Protein AF-A0AAD2CIE8-F1 (afdb_monomer_lite)

Secondary structure (DSSP, 8-state):
---GGG--HHHHHHHHHHHHHHHHHTT-SEEEEPTT--EEEE-EEEETTEEEE----SSTTS-HHHHHHHHHHHHHHHHHHHHHTT----GGG-EE----EEEETTTTEEEEPPGGG--GGGS-TT-SSS--EEE-TTS-EEE-EE--TTS-EEETTEEE-TT--THHHHHHHHHHHHHHHHHS---------------S------------------

Organism: NCBI:txid2856

Structure (mmCIF, N/CA/C/O backbone):
data_AF-A0AAD2CIE8-F1
#
_entry.id   AF-A0AAD2CIE8-F1
#
loop_
_atom_site.group_PDB
_atom_site.id
_atom_site.type_symbol
_atom_site.label_atom_id
_atom_site.label_alt_id
_atom_site.label_comp_id
_atom_site.label_asym_id
_atom_site.label_entity_id
_atom_site.label_seq_id
_atom_site.pdbx_PDB_ins_code
_atom_site.Cartn_x
_atom_site.Cartn_y
_atom_site.Cartn_z
_atom_site.occupancy
_atom_site.B_iso_or_equiv
_atom_site.auth_seq_id
_atom_site.auth_comp_id
_atom_site.auth_asym_id
_atom_site.auth_atom_id
_atom_site.pdbx_PDB_model_num
ATOM 1 N N . MET A 1 1 ? 15.252 0.399 -4.399 1.00 38.59 1 MET A N 1
ATOM 2 C CA . MET A 1 1 ? 16.249 -0.136 -5.361 1.00 38.59 1 MET A CA 1
ATOM 3 C C . MET A 1 1 ? 17.587 -0.178 -4.647 1.00 38.59 1 MET A C 1
ATOM 5 O O . MET A 1 1 ? 18.068 0.872 -4.250 1.00 38.59 1 MET A O 1
ATOM 9 N N . TRP A 1 2 ? 18.129 -1.371 -4.413 1.00 44.28 2 TRP A N 1
ATOM 10 C CA . TRP A 1 2 ? 19.264 -1.601 -3.508 1.00 44.28 2 TRP A CA 1
ATOM 11 C C . TRP A 1 2 ? 20.619 -1.554 -4.233 1.00 44.28 2 TRP A C 1
ATOM 13 O O . TRP A 1 2 ? 20.725 -1.968 -5.390 1.00 44.28 2 TRP A O 1
ATOM 23 N N . THR A 1 3 ? 21.664 -1.049 -3.570 1.00 33.97 3 THR A N 1
ATOM 24 C CA . THR A 1 3 ? 23.036 -0.996 -4.103 1.00 33.97 3 THR A CA 1
ATOM 25 C C . THR A 1 3 ? 23.722 -2.372 -4.061 1.00 33.97 3 THR A C 1
ATOM 27 O O . THR A 1 3 ? 23.344 -3.273 -3.315 1.00 33.97 3 THR A O 1
ATOM 30 N N . ARG A 1 4 ? 24.719 -2.551 -4.940 1.00 32.91 4 ARG A N 1
ATOM 31 C CA . ARG A 1 4 ? 25.256 -3.818 -5.493 1.00 32.91 4 ARG A CA 1
ATOM 32 C C . ARG A 1 4 ? 25.771 -4.896 -4.516 1.00 32.91 4 ARG A C 1
ATOM 34 O O . ARG A 1 4 ? 26.143 -5.967 -4.990 1.00 32.91 4 ARG A O 1
ATOM 41 N N . GLN A 1 5 ? 25.793 -4.679 -3.204 1.00 34.56 5 GLN A N 1
ATOM 42 C CA . GLN A 1 5 ? 26.530 -5.540 -2.267 1.00 34.56 5 GLN A CA 1
ATOM 43 C C . GLN A 1 5 ? 25.773 -6.803 -1.802 1.00 34.56 5 GLN A C 1
ATOM 45 O O . GLN A 1 5 ? 26.380 -7.697 -1.222 1.00 34.56 5 GLN A O 1
ATOM 50 N N . TRP A 1 6 ? 24.479 -6.937 -2.119 1.00 44.69 6 TRP A N 1
ATOM 51 C CA . TRP A 1 6 ? 23.603 -7.973 -1.540 1.00 44.69 6 TRP A CA 1
ATOM 52 C C . TRP A 1 6 ? 23.062 -9.036 -2.521 1.00 44.69 6 TRP A C 1
ATOM 54 O O . TRP A 1 6 ? 22.057 -9.686 -2.245 1.00 44.69 6 TRP A O 1
ATOM 64 N N . ARG A 1 7 ? 23.732 -9.296 -3.656 1.00 42.03 7 ARG A N 1
ATOM 65 C CA . ARG A 1 7 ? 23.348 -10.358 -4.624 1.00 42.03 7 ARG A CA 1
ATOM 66 C C . ARG A 1 7 ? 23.664 -11.799 -4.162 1.00 42.03 7 ARG A C 1
ATOM 68 O O . ARG A 1 7 ? 24.137 -12.613 -4.949 1.00 42.03 7 ARG A O 1
ATOM 75 N N . ARG A 1 8 ? 23.408 -12.150 -2.901 1.00 43.28 8 ARG A N 1
ATOM 76 C CA . ARG A 1 8 ? 23.338 -13.556 -2.462 1.00 43.28 8 ARG A CA 1
ATOM 77 C C . ARG A 1 8 ? 21.947 -13.801 -1.889 1.00 43.28 8 ARG A C 1
ATOM 79 O O . ARG A 1 8 ? 21.611 -13.326 -0.809 1.00 43.28 8 ARG A O 1
ATOM 86 N N . THR A 1 9 ? 21.130 -14.500 -2.668 1.00 51.31 9 THR A N 1
ATOM 87 C CA . THR A 1 9 ? 19.682 -14.700 -2.492 1.00 51.31 9 THR A CA 1
ATOM 88 C C . THR A 1 9 ? 19.287 -15.371 -1.171 1.00 51.31 9 THR A C 1
ATOM 90 O O . THR A 1 9 ? 18.151 -15.215 -0.733 1.00 51.31 9 THR A O 1
ATOM 93 N N . SER A 1 10 ? 20.213 -16.053 -0.494 1.00 53.56 10 SER A N 1
ATOM 94 C CA . SER A 1 10 ? 19.965 -16.784 0.755 1.00 53.56 10 SER A CA 1
ATOM 95 C C . SER A 1 10 ? 19.719 -15.881 1.973 1.00 53.56 10 SER A C 1
ATOM 97 O O . SER A 1 10 ? 18.949 -16.248 2.857 1.00 53.56 10 SER A O 1
ATOM 99 N N . ASN A 1 11 ? 20.325 -14.689 2.028 1.00 66.19 11 ASN A N 1
ATOM 100 C CA . ASN A 1 11 ? 20.234 -13.829 3.217 1.00 66.19 11 ASN A CA 1
ATOM 101 C C . ASN A 1 11 ? 18.915 -13.048 3.293 1.00 66.19 11 ASN A C 1
ATOM 103 O O . ASN A 1 11 ? 18.410 -12.804 4.385 1.00 66.19 11 ASN A O 1
ATOM 107 N N . MET A 1 12 ? 18.335 -12.680 2.147 1.00 66.50 12 MET A N 1
ATOM 108 C CA . MET A 1 12 ? 17.106 -11.878 2.114 1.00 66.50 12 MET A CA 1
ATOM 109 C C . MET A 1 12 ? 15.910 -12.659 2.655 1.00 66.50 12 MET A C 1
ATOM 111 O O . MET A 1 12 ? 15.147 -12.129 3.451 1.00 66.50 12 MET A O 1
ATOM 115 N N . VAL A 1 13 ? 15.795 -13.945 2.310 1.00 78.62 13 VAL A N 1
ATOM 116 C CA . VAL A 1 13 ? 14.706 -14.801 2.808 1.00 78.62 13 VAL A CA 1
ATOM 117 C C . VAL A 1 13 ? 14.764 -14.937 4.333 1.00 78.62 13 VAL A C 1
ATOM 119 O O . VAL A 1 13 ? 13.743 -14.778 5.001 1.00 78.62 13 VAL A O 1
ATOM 122 N N . ALA A 1 14 ? 15.957 -15.165 4.893 1.00 83.56 14 ALA A N 1
ATOM 123 C CA . ALA A 1 14 ? 16.147 -15.278 6.337 1.00 83.5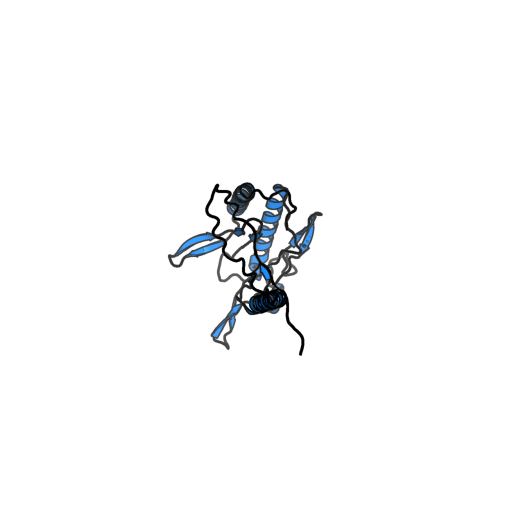6 14 ALA A CA 1
ATOM 124 C C . ALA A 1 14 ? 15.779 -13.974 7.063 1.00 83.56 14 ALA A C 1
ATOM 126 O O . ALA A 1 14 ? 14.990 -13.999 8.009 1.00 83.56 14 ALA A O 1
ATOM 127 N N . ILE A 1 15 ? 16.271 -12.830 6.579 1.00 85.12 15 ILE A N 1
ATOM 128 C CA . ILE A 1 15 ? 15.960 -11.520 7.163 1.00 85.12 15 ILE A CA 1
ATOM 129 C C . ILE A 1 15 ? 14.457 -11.236 7.064 1.00 85.12 15 ILE A C 1
ATOM 131 O O . ILE A 1 15 ? 13.825 -10.944 8.077 1.00 85.12 15 ILE A O 1
ATOM 135 N N . SER A 1 16 ? 13.850 -11.393 5.883 1.00 84.81 16 SER A N 1
ATOM 136 C CA . SER A 1 16 ? 12.415 -11.162 5.695 1.00 84.81 16 SER A CA 1
ATOM 137 C C . SER A 1 16 ? 11.559 -12.048 6.599 1.00 84.81 16 SER A C 1
ATOM 139 O O . SER A 1 16 ? 10.570 -11.556 7.128 1.00 84.81 16 SER A O 1
ATOM 141 N N . SER A 1 17 ? 11.936 -13.309 6.839 1.00 86.81 17 SER A N 1
ATOM 142 C CA . SER A 1 17 ? 11.190 -14.199 7.743 1.00 86.81 17 SER A CA 1
ATOM 143 C C . SER A 1 17 ? 11.138 -13.673 9.184 1.00 86.81 17 SER A C 1
ATOM 145 O O . SER A 1 17 ? 10.077 -13.683 9.809 1.00 86.81 17 SER A O 1
ATOM 147 N N . ILE A 1 18 ? 12.248 -13.116 9.680 1.00 90.06 18 ILE A N 1
ATOM 148 C CA . ILE A 1 18 ? 12.330 -12.495 11.007 1.00 90.06 18 ILE A CA 1
ATOM 149 C C . ILE A 1 18 ? 11.481 -11.222 11.048 1.00 90.06 18 ILE A C 1
ATOM 151 O O . ILE A 1 18 ? 10.699 -11.037 11.981 1.00 90.06 18 ILE A O 1
ATOM 155 N N . LEU A 1 19 ? 11.586 -10.366 10.023 1.00 91.12 19 LEU A N 1
ATOM 156 C CA . LEU A 1 19 ? 10.780 -9.145 9.935 1.00 91.12 19 LEU A CA 1
ATOM 157 C C . LEU A 1 19 ? 9.285 -9.479 9.904 1.00 91.12 19 LEU A C 1
ATOM 159 O O . LEU A 1 19 ? 8.511 -8.874 10.639 1.00 91.12 19 LEU A O 1
ATOM 163 N N . LEU A 1 20 ? 8.876 -10.486 9.126 1.00 89.81 20 LEU A N 1
ATOM 164 C CA . LEU A 1 20 ? 7.497 -10.979 9.101 1.00 89.81 20 LEU A CA 1
ATOM 165 C C . LEU A 1 20 ? 7.049 -11.468 10.481 1.00 89.81 20 LEU A C 1
ATOM 167 O O . LEU A 1 20 ? 5.960 -11.100 10.916 1.00 89.81 20 LEU A O 1
ATOM 171 N N . GLY A 1 21 ? 7.893 -12.220 11.192 1.00 90.31 21 GLY A N 1
ATOM 172 C CA . GLY A 1 21 ? 7.630 -12.646 12.567 1.00 90.31 21 GLY A CA 1
ATOM 173 C C . GLY A 1 21 ? 7.404 -11.467 13.518 1.00 90.31 21 GLY A C 1
ATOM 174 O O . GLY A 1 21 ? 6.440 -11.471 14.276 1.00 90.31 21 GLY A O 1
ATOM 175 N N . MET A 1 22 ? 8.220 -10.411 13.433 1.00 92.19 22 MET A N 1
ATOM 176 C CA . MET A 1 22 ? 8.032 -9.192 14.235 1.00 92.19 22 MET A CA 1
ATOM 177 C C . MET A 1 22 ? 6.693 -8.507 13.947 1.00 92.19 22 MET A C 1
ATOM 179 O O . MET A 1 22 ? 6.033 -8.043 14.875 1.00 92.19 22 MET A O 1
ATOM 183 N N . MET A 1 23 ? 6.280 -8.459 12.678 1.00 92.25 23 MET A N 1
ATOM 184 C CA . MET A 1 23 ? 4.983 -7.900 12.299 1.00 92.25 23 MET A CA 1
ATOM 185 C C . MET A 1 23 ? 3.822 -8.743 12.848 1.00 92.25 23 MET A C 1
ATOM 187 O O . MET A 1 23 ? 2.881 -8.177 13.399 1.00 92.25 23 MET A O 1
ATOM 191 N N . ILE A 1 24 ? 3.900 -10.077 12.732 1.00 89.75 24 ILE A N 1
ATOM 192 C CA . ILE A 1 24 ? 2.882 -11.012 13.252 1.00 89.75 24 ILE A CA 1
ATOM 193 C C . ILE A 1 24 ? 2.762 -10.871 14.771 1.00 89.75 24 ILE A C 1
ATOM 195 O O . ILE A 1 24 ? 1.659 -10.724 15.287 1.00 89.75 24 ILE A O 1
ATOM 199 N N . SER A 1 25 ? 3.887 -10.830 15.491 1.00 90.81 25 SER A N 1
ATOM 200 C CA . SER A 1 25 ? 3.910 -10.652 16.950 1.00 90.81 25 SER A CA 1
ATOM 201 C C . SER A 1 25 ? 3.319 -9.317 17.413 1.00 90.81 25 SER A C 1
ATOM 203 O O . SER A 1 25 ? 2.931 -9.185 18.571 1.00 90.81 25 SER A O 1
ATOM 205 N N . LYS A 1 26 ? 3.249 -8.313 16.530 1.00 91.19 26 LYS A N 1
ATOM 206 C CA . LYS A 1 26 ? 2.565 -7.036 16.783 1.00 91.19 26 LYS A CA 1
ATOM 207 C C . LYS A 1 26 ? 1.091 -7.028 16.378 1.00 91.19 26 LYS A C 1
ATOM 209 O O . LYS A 1 26 ? 0.429 -6.024 16.611 1.00 91.19 26 LYS A O 1
ATOM 214 N N . GLY A 1 27 ? 0.581 -8.122 15.817 1.00 89.88 27 GLY A N 1
ATOM 215 C CA . GLY A 1 27 ? -0.806 -8.243 15.371 1.00 89.88 27 GLY A CA 1
ATOM 216 C C . GLY A 1 27 ? -1.084 -7.594 14.015 1.00 89.88 27 GLY A C 1
ATOM 217 O O . GLY A 1 27 ? -2.243 -7.408 13.667 1.00 89.88 27 GLY A O 1
ATOM 218 N N . PHE A 1 28 ? -0.049 -7.243 13.244 1.00 90.62 28 PHE A N 1
ATOM 219 C CA . PHE A 1 28 ? -0.237 -6.720 11.892 1.00 90.62 28 PHE A CA 1
ATOM 220 C C . PHE A 1 28 ? -0.477 -7.846 10.886 1.00 90.62 28 PHE A C 1
ATOM 222 O O . PHE A 1 28 ? 0.090 -8.937 11.013 1.00 90.62 28 PHE A O 1
ATOM 229 N N . GLY A 1 29 ? -1.261 -7.535 9.854 1.00 85.50 29 GLY A N 1
ATOM 230 C CA . GLY A 1 29 ? -1.679 -8.459 8.809 1.00 85.50 29 GLY A CA 1
ATOM 231 C C . GLY A 1 29 ? -3.195 -8.497 8.678 1.00 85.50 29 GLY A C 1
ATOM 232 O O . GLY A 1 29 ? -3.907 -7.633 9.185 1.00 85.50 29 GLY A O 1
ATOM 233 N N . TYR A 1 30 ? -3.695 -9.500 7.970 1.00 80.94 30 TYR A N 1
ATOM 234 C CA . TYR A 1 30 ? -5.118 -9.673 7.740 1.00 80.94 30 TYR A CA 1
ATOM 235 C C . TYR A 1 30 ? -5.481 -11.142 7.560 1.00 80.94 30 TYR A C 1
ATOM 237 O O . TYR A 1 30 ? -4.678 -11.970 7.125 1.00 80.94 30 TYR A O 1
ATOM 245 N N . PHE A 1 31 ? -6.723 -11.471 7.897 1.00 78.19 31 PHE A N 1
ATOM 246 C CA . PHE A 1 31 ? -7.263 -12.795 7.647 1.00 78.19 31 PHE A CA 1
ATOM 247 C C . PHE A 1 31 ? -7.897 -12.838 6.263 1.00 78.19 31 PHE A C 1
ATOM 249 O O . PHE A 1 31 ? -8.747 -12.023 5.914 1.00 78.19 31 PHE A O 1
ATOM 256 N N . LEU A 1 32 ? -7.488 -13.826 5.484 1.00 70.38 32 LEU A N 1
ATOM 257 C CA . LEU A 1 32 ? -8.196 -14.281 4.306 1.00 70.38 32 LEU A CA 1
ATOM 258 C C . LEU A 1 32 ? -9.119 -15.417 4.729 1.00 70.38 32 LEU A C 1
ATOM 260 O O . LEU A 1 32 ? -8.689 -16.369 5.382 1.00 70.38 32 LEU A O 1
ATOM 264 N N . THR A 1 33 ? -10.383 -15.343 4.336 1.00 66.19 33 THR A N 1
ATOM 265 C CA . THR A 1 33 ? -11.261 -16.508 4.375 1.00 66.19 33 THR A CA 1
ATOM 266 C C . THR A 1 33 ? -11.006 -17.321 3.111 1.00 66.19 33 THR A C 1
ATOM 268 O O . THR A 1 33 ? -11.087 -16.814 1.991 1.00 66.19 33 THR A O 1
ATOM 271 N N . SER A 1 34 ? -10.632 -18.590 3.264 1.00 66.31 34 SER A N 1
ATOM 272 C CA . SER A 1 34 ? -10.613 -19.498 2.120 1.00 66.31 34 SER A CA 1
ATOM 273 C C . SER A 1 34 ? -12.048 -19.867 1.720 1.00 66.31 34 SER A C 1
ATOM 275 O O . SER A 1 34 ? -12.974 -19.770 2.525 1.00 66.31 34 SER A O 1
ATOM 277 N N . ILE A 1 35 ? -12.241 -20.377 0.496 1.00 74.44 35 ILE A N 1
ATOM 278 C CA . ILE A 1 35 ? -13.526 -20.979 0.075 1.00 74.44 35 ILE A CA 1
ATOM 279 C C . ILE A 1 35 ? -13.948 -22.100 1.047 1.00 74.44 35 ILE A C 1
ATOM 281 O O . ILE A 1 35 ? -15.132 -22.336 1.261 1.00 74.44 35 ILE A O 1
ATOM 285 N N . SER A 1 36 ? -12.972 -22.759 1.679 1.00 80.00 36 SER A N 1
ATOM 286 C CA . SER A 1 36 ? -13.184 -23.786 2.700 1.00 80.00 36 SER A CA 1
ATOM 287 C C . SER A 1 36 ? -13.435 -23.232 4.110 1.00 80.00 36 SER A C 1
ATOM 289 O O . SER A 1 36 ? -13.405 -24.010 5.058 1.00 80.00 36 SER A O 1
ATOM 291 N N . TRP A 1 37 ? -13.627 -21.917 4.268 1.00 71.62 37 TRP A N 1
ATOM 292 C CA . TRP A 1 37 ? -13.825 -21.223 5.550 1.00 71.62 37 TRP A CA 1
ATOM 293 C C . TRP A 1 37 ? -12.680 -21.374 6.561 1.00 71.62 37 TRP A C 1
ATOM 295 O O . TRP A 1 37 ? -12.831 -21.044 7.736 1.00 71.62 37 TRP A O 1
ATOM 305 N N . ALA A 1 38 ? -11.510 -21.829 6.113 1.00 78.75 38 ALA A N 1
ATOM 306 C CA . ALA A 1 38 ? -10.321 -21.856 6.945 1.00 78.75 38 ALA A CA 1
ATOM 307 C C . ALA A 1 38 ? -9.713 -20.443 6.981 1.00 78.75 38 ALA A C 1
ATOM 309 O O . ALA A 1 38 ? -9.493 -19.851 5.916 1.00 78.75 38 ALA A O 1
ATOM 310 N N . PRO A 1 39 ? -9.433 -19.884 8.171 1.00 74.94 39 PRO A N 1
ATOM 311 C CA . PRO A 1 39 ? -8.750 -18.607 8.263 1.00 74.94 39 PRO A CA 1
ATOM 312 C C . PRO A 1 39 ? -7.293 -18.784 7.830 1.00 74.94 39 PRO A C 1
ATOM 314 O O . PRO A 1 39 ? -6.547 -19.580 8.399 1.00 74.94 39 PRO A O 1
ATOM 317 N N . VAL A 1 40 ? -6.876 -18.018 6.829 1.00 79.44 40 VAL A N 1
ATOM 318 C CA . VAL A 1 40 ? -5.481 -17.912 6.406 1.00 79.44 40 VAL A CA 1
ATOM 319 C C . VAL A 1 40 ? -4.983 -16.540 6.829 1.00 79.44 40 VAL A C 1
ATOM 321 O O . VAL A 1 40 ? -5.438 -15.525 6.311 1.00 79.44 40 VAL A O 1
ATOM 324 N N . LEU A 1 41 ? -4.048 -16.492 7.777 1.00 80.06 41 LEU A N 1
ATOM 325 C CA . LEU A 1 41 ? -3.388 -15.238 8.129 1.00 80.06 41 LEU A CA 1
ATOM 326 C C . LEU A 1 41 ? -2.382 -14.887 7.027 1.00 80.06 41 LEU A C 1
ATOM 328 O O . LEU A 1 41 ? -1.333 -15.521 6.903 1.00 80.06 41 LEU A O 1
ATOM 332 N N . ALA A 1 42 ? -2.700 -13.868 6.239 1.00 81.06 42 ALA A N 1
ATOM 333 C CA . ALA A 1 42 ? -1.785 -13.270 5.284 1.00 81.06 42 ALA A CA 1
ATOM 334 C C . ALA A 1 42 ? -1.263 -11.963 5.873 1.00 81.06 42 ALA A C 1
ATOM 336 O O . ALA A 1 42 ? -2.027 -11.115 6.316 1.00 81.06 42 ALA A O 1
ATOM 337 N N . ASN A 1 43 ? 0.055 -11.786 5.899 1.00 81.50 43 ASN A N 1
ATOM 338 C CA . ASN A 1 43 ? 0.629 -10.566 6.457 1.00 81.50 43 ASN A CA 1
ATOM 339 C C . ASN A 1 43 ? 1.150 -9.631 5.363 1.00 81.50 43 ASN A C 1
ATOM 341 O O . ASN A 1 43 ? 0.818 -8.450 5.323 1.00 81.50 43 ASN A O 1
ATOM 345 N N . ARG A 1 44 ? 1.993 -10.158 4.469 1.00 86.50 44 ARG A N 1
ATOM 346 C CA . ARG A 1 44 ? 2.664 -9.399 3.405 1.00 86.50 44 ARG A CA 1
ATOM 347 C C . ARG A 1 44 ? 2.963 -10.307 2.225 1.00 86.50 44 ARG A C 1
ATOM 349 O O . ARG A 1 44 ? 3.157 -11.509 2.410 1.00 86.50 44 ARG A O 1
ATOM 356 N N . PHE A 1 45 ? 3.087 -9.710 1.047 1.00 84.19 45 PHE A N 1
ATOM 357 C CA . PHE A 1 45 ? 3.636 -10.382 -0.125 1.00 84.19 45 PHE A CA 1
ATOM 358 C C . PHE A 1 45 ? 5.064 -9.900 -0.339 1.00 84.19 45 PHE A C 1
ATOM 360 O O . PHE A 1 45 ? 5.290 -8.744 -0.688 1.00 84.19 45 PHE A O 1
ATOM 367 N N . CYS A 1 46 ? 6.034 -10.777 -0.088 1.00 83.94 46 CYS A N 1
ATOM 368 C CA . CYS A 1 46 ? 7.453 -10.469 -0.239 1.00 83.94 46 CYS A CA 1
ATOM 369 C C . CYS A 1 46 ? 8.021 -11.217 -1.447 1.00 83.94 46 CYS A C 1
ATOM 371 O O . CYS A 1 46 ? 7.881 -12.436 -1.541 1.00 83.94 46 CYS A O 1
ATOM 373 N N . PHE A 1 47 ? 8.712 -10.508 -2.337 1.00 80.81 47 PHE A N 1
ATOM 374 C CA . PHE A 1 47 ? 9.447 -11.107 -3.447 1.00 80.81 47 PHE A CA 1
ATOM 375 C C . PHE A 1 47 ? 10.839 -10.490 -3.551 1.00 80.81 47 PHE A C 1
ATOM 377 O O . PHE A 1 47 ? 10.955 -9.341 -3.961 1.00 80.81 47 PHE A O 1
ATOM 384 N N . VAL A 1 48 ? 11.869 -11.280 -3.217 1.00 74.69 48 VAL A N 1
ATOM 385 C CA . VAL A 1 48 ? 13.311 -10.944 -3.213 1.00 74.69 48 VAL A CA 1
ATOM 386 C C . VAL A 1 48 ? 13.647 -9.664 -2.437 1.00 74.69 48 VAL A C 1
ATOM 388 O O . VAL A 1 48 ? 14.217 -9.749 -1.355 1.00 74.69 48 VAL A O 1
ATOM 391 N N . ASP A 1 49 ? 13.307 -8.500 -2.985 1.00 74.50 49 ASP A N 1
ATOM 392 C CA . ASP A 1 49 ? 13.587 -7.162 -2.471 1.00 74.50 49 ASP A CA 1
ATOM 393 C C . ASP A 1 49 ? 12.371 -6.207 -2.478 1.00 74.50 49 ASP A C 1
ATOM 395 O O . ASP A 1 49 ? 12.479 -5.071 -2.009 1.00 74.50 49 ASP A O 1
ATOM 399 N N . ASN A 1 50 ? 11.219 -6.660 -2.981 1.00 82.00 50 ASN A N 1
ATOM 400 C CA . ASN A 1 50 ? 9.936 -5.963 -2.949 1.00 82.00 50 ASN A CA 1
ATOM 401 C C . ASN A 1 50 ? 9.037 -6.541 -1.851 1.00 82.00 50 ASN A C 1
ATOM 403 O O . ASN A 1 50 ? 9.023 -7.749 -1.604 1.00 82.00 50 ASN A O 1
ATOM 407 N N . THR A 1 51 ? 8.265 -5.685 -1.186 1.00 87.62 51 THR A N 1
ATOM 408 C CA . THR A 1 51 ? 7.289 -6.123 -0.187 1.00 87.62 51 THR A CA 1
ATOM 409 C C . THR A 1 51 ? 6.048 -5.255 -0.229 1.00 87.62 51 THR A C 1
ATOM 411 O O . THR A 1 51 ? 6.148 -4.039 -0.077 1.00 87.62 51 THR A O 1
ATOM 414 N N . ASP A 1 52 ? 4.895 -5.901 -0.358 1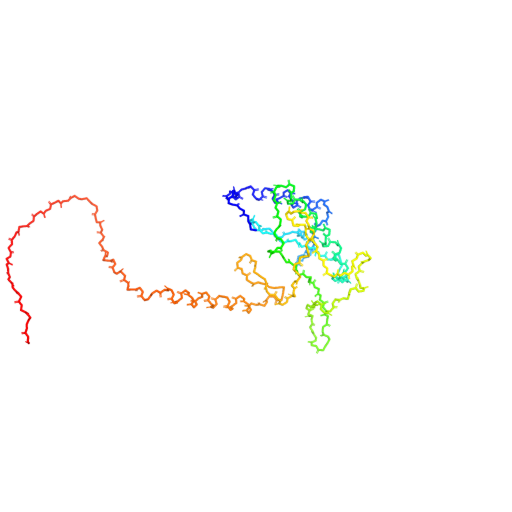.00 89.12 52 ASP A N 1
ATOM 415 C CA . ASP A 1 52 ? 3.598 -5.264 -0.183 1.00 89.12 52 ASP A CA 1
ATOM 416 C C . ASP A 1 52 ? 3.178 -5.388 1.284 1.00 89.12 52 ASP A C 1
ATOM 418 O O . ASP A 1 52 ? 3.022 -6.490 1.823 1.00 89.12 52 ASP A O 1
ATOM 422 N N . VAL A 1 53 ? 3.025 -4.239 1.943 1.00 90.56 53 VAL A N 1
ATOM 423 C CA . VAL A 1 53 ? 2.457 -4.148 3.289 1.00 90.56 53 VAL A CA 1
ATOM 424 C C . VAL A 1 53 ? 0.946 -4.061 3.159 1.00 90.56 53 VAL A C 1
ATOM 426 O O . VAL A 1 53 ? 0.423 -3.074 2.650 1.00 90.56 53 VAL A O 1
ATOM 429 N N . CYS A 1 54 ? 0.250 -5.089 3.629 1.00 89.69 54 CYS A N 1
ATOM 430 C CA . CYS A 1 54 ? -1.197 -5.183 3.529 1.00 89.69 54 CYS A CA 1
ATOM 431 C C . CYS A 1 54 ? -1.812 -5.218 4.929 1.00 89.69 54 CYS A C 1
ATOM 433 O O . CYS A 1 54 ? -1.357 -5.959 5.798 1.00 89.69 54 CYS A O 1
ATOM 435 N N . GLN A 1 55 ? -2.861 -4.428 5.122 1.00 90.50 55 GLN A N 1
ATOM 436 C CA . GLN A 1 55 ? -3.681 -4.406 6.326 1.00 90.50 55 GLN A CA 1
ATOM 437 C C . GLN A 1 55 ? -5.138 -4.358 5.861 1.00 90.50 55 GLN A C 1
ATOM 439 O O . GLN A 1 55 ? -5.452 -3.619 4.926 1.00 90.50 55 GLN A O 1
ATOM 444 N N . ALA A 1 56 ? -6.004 -5.162 6.471 1.00 88.81 56 ALA A N 1
ATOM 445 C CA . ALA A 1 56 ? -7.429 -5.190 6.155 1.00 88.81 56 ALA A CA 1
ATOM 446 C C . ALA A 1 56 ? -8.244 -4.869 7.400 1.00 88.81 56 ALA A C 1
ATOM 448 O O . ALA A 1 56 ? -7.803 -5.126 8.521 1.00 88.81 56 ALA A O 1
ATOM 449 N N . ALA A 1 57 ? -9.420 -4.290 7.187 1.00 87.62 57 ALA A N 1
ATOM 450 C CA . ALA A 1 57 ? -10.278 -3.905 8.286 1.00 87.62 57 ALA A CA 1
ATOM 451 C C . ALA A 1 57 ? -10.787 -5.175 8.996 1.00 87.62 57 ALA A C 1
ATOM 453 O O . ALA A 1 57 ? -11.153 -6.140 8.320 1.00 87.62 57 ALA A O 1
ATOM 454 N N . PRO A 1 58 ? -10.834 -5.196 10.339 1.00 81.12 58 PRO A N 1
ATOM 455 C CA . PRO A 1 58 ? -11.387 -6.316 11.101 1.00 81.12 58 PRO A CA 1
ATOM 456 C C . PRO A 1 58 ? -12.833 -6.688 10.747 1.00 81.12 58 PRO A C 1
ATOM 458 O O . PRO A 1 58 ? -13.247 -7.820 10.988 1.00 81.12 58 PRO A O 1
ATOM 461 N N . SER A 1 59 ? -13.606 -5.741 10.207 1.00 83.75 59 SER A N 1
ATOM 462 C CA . SER A 1 59 ? -14.999 -5.934 9.805 1.00 83.75 59 SER A CA 1
ATOM 463 C C . SER A 1 59 ? -15.247 -5.379 8.398 1.00 83.75 59 SER A C 1
ATOM 465 O O . SER A 1 59 ? -14.696 -4.327 8.067 1.00 83.75 59 SER A O 1
ATOM 467 N N . PRO A 1 60 ? -16.110 -6.022 7.585 1.00 81.75 60 PRO A N 1
ATOM 468 C CA . PRO A 1 60 ? -16.523 -5.495 6.282 1.00 81.75 60 PRO A CA 1
ATOM 469 C C . PRO A 1 60 ? -17.305 -4.174 6.367 1.00 81.75 60 PRO A C 1
ATOM 471 O O . PRO A 1 60 ? -17.409 -3.476 5.365 1.00 81.75 60 PRO A O 1
ATOM 474 N N . ASP A 1 61 ? -17.841 -3.821 7.539 1.00 85.25 61 ASP A N 1
ATOM 475 C CA . ASP A 1 61 ? -18.624 -2.592 7.733 1.00 85.25 61 ASP A CA 1
ATOM 476 C C . ASP A 1 61 ? -17.749 -1.360 8.020 1.00 85.25 61 ASP A C 1
ATOM 478 O O . ASP A 1 61 ? -18.239 -0.231 8.096 1.00 85.25 61 ASP A O 1
ATOM 482 N N . GLN A 1 62 ? -16.445 -1.562 8.221 1.00 86.50 62 GLN A N 1
ATOM 483 C CA . GLN A 1 62 ? -15.509 -0.479 8.485 1.00 86.50 62 GLN A CA 1
ATOM 484 C C . GLN A 1 62 ? -15.039 0.169 7.185 1.00 86.50 62 GLN A C 1
ATOM 486 O O . GLN A 1 62 ? -14.507 -0.481 6.291 1.00 86.50 62 GLN A O 1
ATOM 491 N N . SER A 1 63 ? -15.207 1.487 7.115 1.00 87.69 63 SER A N 1
ATOM 492 C CA . SER A 1 63 ? -14.771 2.299 5.977 1.00 87.69 63 SER A CA 1
ATOM 493 C C . SER A 1 63 ? -13.248 2.323 5.808 1.00 87.69 63 SER A C 1
ATOM 495 O O . SER A 1 63 ? -12.501 2.240 6.791 1.00 87.69 63 SER A O 1
ATOM 497 N N . GLY A 1 64 ? -12.782 2.553 4.580 1.00 87.81 64 GLY A N 1
ATOM 498 C CA . GLY A 1 64 ? -11.366 2.763 4.283 1.00 87.81 64 GLY A CA 1
ATOM 499 C C . GLY A 1 64 ? -10.735 3.921 5.068 1.00 87.81 64 GLY A C 1
ATOM 500 O O . GLY A 1 64 ? -9.561 3.855 5.412 1.00 87.81 64 GLY A O 1
ATOM 501 N N . GLU A 1 65 ? -11.492 4.959 5.432 1.00 90.62 65 GLU A N 1
ATOM 502 C CA . GLU A 1 65 ? -10.992 6.048 6.281 1.00 90.62 65 GLU A CA 1
ATOM 503 C C . GLU A 1 65 ? -10.630 5.566 7.692 1.00 90.62 65 GLU A C 1
ATOM 505 O O . GLU A 1 65 ? -9.637 6.002 8.274 1.00 90.62 65 GLU A O 1
ATOM 510 N N . SER A 1 66 ? -11.420 4.639 8.235 1.00 88.81 66 SER A N 1
ATOM 511 C CA . SER A 1 66 ? -11.277 4.185 9.620 1.00 88.81 66 SER A CA 1
ATOM 512 C C . SER A 1 66 ? -10.055 3.291 9.859 1.00 88.81 66 SER A C 1
ATOM 514 O O . SER A 1 66 ? -9.532 3.267 10.972 1.00 88.81 66 SER A O 1
ATOM 516 N N . ILE A 1 67 ? -9.562 2.598 8.823 1.00 89.50 67 ILE A N 1
ATOM 517 C CA . ILE A 1 67 ? -8.395 1.704 8.924 1.00 89.50 67 ILE A CA 1
ATOM 518 C C . ILE A 1 67 ? -7.056 2.438 8.735 1.00 89.50 67 ILE A C 1
ATOM 520 O O . ILE A 1 67 ? -6.005 1.930 9.129 1.00 89.50 67 ILE A O 1
ATOM 524 N N . LEU A 1 68 ? -7.055 3.651 8.171 1.00 89.56 68 LEU A N 1
ATOM 525 C CA . LEU A 1 68 ? -5.827 4.400 7.868 1.00 89.56 68 LEU A CA 1
ATOM 526 C C . LEU A 1 68 ? -4.839 4.541 9.042 1.00 89.56 68 LEU A C 1
ATOM 528 O O . LEU A 1 68 ? -3.643 4.354 8.811 1.00 89.56 68 LEU A O 1
ATOM 532 N N . PRO A 1 69 ? -5.266 4.788 10.297 1.00 89.19 69 PRO A N 1
ATOM 533 C CA . PRO A 1 69 ? -4.340 4.846 11.429 1.00 89.19 69 PRO A CA 1
ATOM 534 C C . PRO A 1 69 ? -3.615 3.521 11.669 1.00 89.19 69 PRO A C 1
ATOM 536 O O . PRO A 1 69 ? -2.454 3.499 12.076 1.00 89.19 69 PRO A O 1
ATOM 539 N N . GLU A 1 70 ? -4.299 2.404 11.435 1.00 90.00 70 GLU A N 1
ATOM 540 C CA . GLU A 1 70 ? -3.733 1.066 11.568 1.00 90.00 70 GLU A CA 1
ATOM 541 C C . GLU A 1 70 ? -2.753 0.767 10.432 1.00 90.00 70 GLU A C 1
ATOM 543 O O . GLU A 1 70 ? -1.646 0.289 10.686 1.00 90.00 70 GLU A O 1
ATOM 548 N N . VAL A 1 71 ? -3.110 1.147 9.199 1.00 91.12 71 VAL A N 1
ATOM 549 C CA . VAL A 1 71 ? -2.225 1.079 8.026 1.00 91.12 71 VAL A CA 1
ATOM 550 C C . VAL A 1 71 ? -0.949 1.889 8.271 1.00 91.12 71 VAL A C 1
ATOM 552 O O . VAL A 1 71 ? 0.154 1.386 8.052 1.00 91.12 71 VAL A O 1
ATOM 555 N N . ALA A 1 72 ? -1.074 3.114 8.790 1.00 91.12 72 ALA A N 1
ATOM 556 C CA . ALA A 1 72 ? 0.062 3.978 9.092 1.00 91.12 72 ALA A CA 1
ATOM 557 C C . ALA A 1 72 ? 0.968 3.388 10.180 1.00 91.12 72 ALA A C 1
ATOM 559 O O . ALA A 1 72 ? 2.191 3.364 10.021 1.00 91.12 72 ALA A O 1
ATOM 560 N N . LYS A 1 73 ? 0.392 2.830 11.254 1.00 91.69 73 LYS A N 1
ATOM 561 C CA . LYS A 1 73 ? 1.155 2.113 12.291 1.00 91.69 73 LYS A CA 1
ATOM 562 C C . LYS A 1 73 ? 1.892 0.902 11.718 1.00 91.69 73 LYS A C 1
ATOM 564 O O . LYS A 1 73 ? 3.076 0.724 12.009 1.00 91.69 73 LYS A O 1
ATOM 569 N N . ALA A 1 74 ? 1.222 0.098 10.892 1.00 92.25 74 ALA A N 1
ATOM 570 C CA . ALA A 1 74 ? 1.811 -1.078 10.259 1.00 92.25 74 ALA A CA 1
ATOM 571 C C . ALA A 1 74 ? 2.972 -0.696 9.331 1.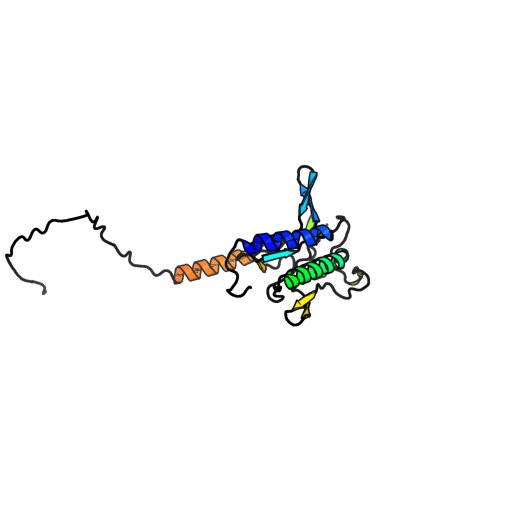00 92.25 74 ALA A C 1
ATOM 573 O O . ALA A 1 74 ? 4.025 -1.339 9.359 1.00 92.25 74 ALA A O 1
ATOM 574 N N . LEU A 1 75 ? 2.809 0.366 8.535 1.00 92.38 75 LEU A N 1
ATOM 575 C CA . LEU A 1 75 ? 3.851 0.852 7.637 1.00 92.38 75 LEU A CA 1
ATOM 576 C C . LEU A 1 75 ? 5.039 1.439 8.407 1.00 92.38 75 LEU A C 1
ATOM 578 O O . LEU A 1 75 ? 6.184 1.097 8.106 1.00 92.38 75 LEU A O 1
ATOM 582 N N . LYS A 1 76 ? 4.789 2.262 9.434 1.00 91.56 76 LYS A N 1
ATOM 583 C CA . LYS A 1 76 ? 5.843 2.833 10.285 1.00 91.56 76 LYS A CA 1
ATOM 584 C C . LYS A 1 76 ? 6.651 1.734 10.969 1.00 91.5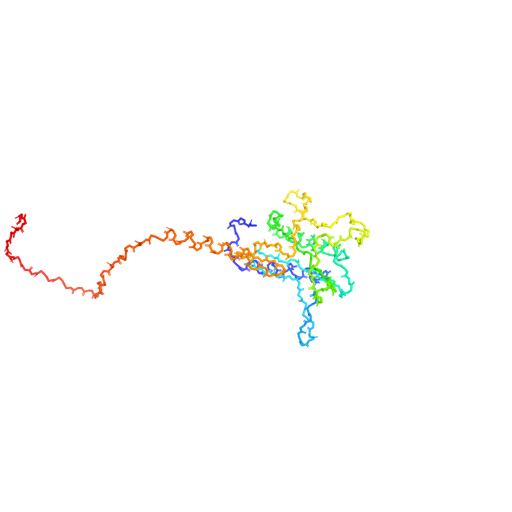6 76 LYS A C 1
ATOM 586 O O . LYS A 1 76 ? 7.880 1.774 10.956 1.00 91.56 76 LYS A O 1
ATOM 591 N N . TRP A 1 77 ? 5.976 0.730 11.528 1.00 92.81 77 TRP A N 1
ATOM 592 C CA . TRP A 1 77 ? 6.646 -0.393 12.178 1.00 92.81 77 TRP A CA 1
ATOM 593 C C . TRP A 1 77 ? 7.482 -1.204 11.186 1.00 92.81 77 TRP A C 1
ATOM 595 O O . TRP A 1 77 ? 8.646 -1.486 11.458 1.00 92.81 77 TRP A O 1
ATOM 605 N N . TRP A 1 78 ? 6.933 -1.502 10.004 1.00 91.62 78 TRP A N 1
ATOM 606 C CA . TRP A 1 78 ? 7.677 -2.169 8.935 1.00 91.62 78 TRP A CA 1
ATOM 607 C C . TRP A 1 78 ? 8.923 -1.378 8.519 1.00 91.62 78 TRP A C 1
ATOM 609 O O . TRP A 1 78 ? 10.014 -1.943 8.463 1.00 91.62 78 TRP A O 1
ATOM 619 N N . SER A 1 79 ? 8.784 -0.069 8.291 1.00 90.81 79 SER A N 1
ATOM 620 C CA . SER A 1 79 ? 9.903 0.814 7.948 1.00 90.81 79 SER A CA 1
ATOM 621 C C . SER A 1 79 ? 10.997 0.782 9.017 1.00 90.81 79 SER A C 1
ATOM 623 O O . SER A 1 79 ? 12.172 0.600 8.703 1.00 90.81 79 SER A O 1
ATOM 625 N N . ASN A 1 80 ? 10.616 0.851 10.293 1.00 90.31 80 ASN A N 1
ATOM 626 C CA . ASN A 1 80 ? 11.559 0.757 11.404 1.00 90.31 80 ASN A CA 1
ATOM 627 C C . ASN A 1 80 ? 12.268 -0.603 11.449 1.00 90.31 80 ASN A C 1
ATOM 629 O O . ASN A 1 80 ? 13.486 -0.647 11.602 1.00 90.31 80 ASN A O 1
ATOM 633 N N . CYS A 1 81 ? 11.540 -1.706 11.263 1.00 90.81 81 CYS A N 1
ATOM 634 C CA . CYS A 1 81 ? 12.115 -3.048 11.187 1.00 90.81 81 CYS A CA 1
ATOM 635 C C . CYS A 1 81 ? 13.141 -3.163 10.046 1.00 90.81 81 CYS A C 1
ATOM 637 O O . CYS A 1 81 ? 14.238 -3.672 10.263 1.00 90.81 81 CYS A O 1
ATOM 639 N N . VAL A 1 82 ? 12.825 -2.638 8.859 1.00 89.69 82 VAL A N 1
ATOM 640 C CA . VAL A 1 82 ? 13.751 -2.594 7.715 1.00 89.69 82 VAL A CA 1
ATOM 641 C C . VAL A 1 82 ? 14.987 -1.741 8.037 1.00 89.69 82 VAL A C 1
ATOM 643 O O . VAL A 1 82 ? 16.110 -2.138 7.733 1.00 89.69 82 VAL A O 1
ATOM 646 N N . ARG A 1 83 ? 14.822 -0.599 8.712 1.00 88.06 83 ARG A N 1
ATOM 647 C CA . ARG A 1 83 ? 15.946 0.259 9.129 1.00 88.06 83 ARG A CA 1
ATOM 648 C C . ARG A 1 83 ? 16.874 -0.413 10.132 1.00 88.06 83 ARG A C 1
ATOM 650 O O . ARG A 1 83 ? 18.090 -0.279 10.014 1.00 88.06 83 ARG A O 1
ATOM 657 N N . LEU A 1 84 ? 16.327 -1.184 11.070 1.00 89.00 84 LEU A N 1
ATOM 658 C CA . LEU A 1 84 ? 17.117 -1.926 12.058 1.00 89.00 84 LEU A CA 1
ATOM 659 C C . LEU A 1 84 ? 18.045 -2.970 11.422 1.00 89.00 84 LEU A C 1
ATOM 661 O O . LEU A 1 84 ? 19.091 -3.270 11.990 1.00 89.00 84 LEU A O 1
ATOM 665 N N . THR A 1 85 ? 17.716 -3.494 10.238 1.00 87.19 85 THR A N 1
ATOM 666 C CA . THR A 1 85 ? 18.590 -4.433 9.514 1.00 87.19 85 THR A CA 1
ATOM 667 C C . THR A 1 85 ? 19.638 -3.733 8.643 1.00 87.19 85 THR A C 1
ATOM 669 O O . THR A 1 85 ? 20.323 -4.395 7.867 1.00 87.19 85 THR A O 1
ATOM 672 N N . GLY A 1 86 ? 19.755 -2.403 8.730 1.00 86.06 86 GLY A N 1
ATOM 673 C CA . GLY A 1 86 ? 20.623 -1.596 7.866 1.00 86.06 86 GLY A CA 1
ATOM 674 C C . GLY A 1 86 ? 20.058 -1.377 6.459 1.00 86.06 86 GLY A C 1
ATOM 675 O O . GLY A 1 86 ? 20.781 -0.964 5.554 1.00 86.06 86 GLY A O 1
ATOM 676 N N . CYS A 1 87 ? 18.773 -1.671 6.259 1.00 84.31 87 CYS A N 1
ATOM 677 C CA . CYS A 1 87 ? 18.067 -1.477 5.002 1.00 84.31 87 CYS A CA 1
ATOM 678 C C . CYS A 1 87 ? 17.238 -0.173 5.045 1.00 84.31 87 CYS A C 1
ATOM 680 O O . CYS A 1 87 ? 17.063 0.436 6.092 1.00 84.31 87 CYS A O 1
ATOM 682 N N . ALA A 1 88 ? 16.716 0.294 3.912 1.00 85.56 88 ALA A N 1
ATOM 683 C CA . ALA A 1 88 ? 15.872 1.481 3.837 1.00 85.56 88 ALA A CA 1
ATOM 684 C C . ALA A 1 88 ? 14.848 1.386 2.702 1.00 85.56 88 ALA A C 1
ATOM 686 O O . ALA A 1 88 ? 15.152 0.926 1.602 1.00 85.56 88 ALA A O 1
ATOM 687 N N . ILE A 1 89 ? 13.631 1.853 2.962 1.00 87.75 89 ILE A N 1
ATOM 688 C CA . ILE A 1 89 ? 12.583 1.944 1.944 1.00 87.75 89 ILE A CA 1
ATOM 689 C C . ILE A 1 89 ? 12.841 3.195 1.100 1.00 87.75 89 ILE A C 1
ATOM 691 O O . ILE A 1 89 ? 13.253 4.220 1.630 1.00 87.75 89 ILE A O 1
ATOM 695 N N . GLN A 1 90 ? 12.617 3.107 -0.213 1.00 88.00 90 GLN A N 1
ATOM 696 C CA . GLN A 1 90 ? 12.723 4.247 -1.128 1.00 88.00 90 GLN A CA 1
ATOM 697 C C . GLN A 1 90 ? 11.326 4.861 -1.337 1.00 88.00 90 GLN A C 1
ATOM 699 O O . GLN A 1 90 ? 10.512 4.220 -2.016 1.00 88.00 90 GLN A O 1
ATOM 704 N N . PRO A 1 91 ? 11.006 6.047 -0.777 1.00 89.12 91 PRO A N 1
ATOM 705 C CA . PRO A 1 91 ? 9.658 6.614 -0.880 1.00 89.12 91 PRO A CA 1
ATOM 706 C C . PRO A 1 91 ? 9.235 6.904 -2.327 1.00 89.12 91 PRO A C 1
ATOM 708 O O . PRO A 1 91 ? 8.108 6.612 -2.700 1.00 89.12 91 PRO A O 1
ATOM 711 N N . ASP A 1 92 ? 10.160 7.356 -3.179 1.00 87.69 92 ASP A N 1
ATOM 712 C CA . ASP A 1 92 ? 9.941 7.649 -4.608 1.00 87.69 92 ASP A CA 1
ATOM 713 C C . ASP A 1 92 ? 9.547 6.424 -5.452 1.00 87.69 92 ASP A C 1
ATOM 715 O O . ASP A 1 92 ? 9.046 6.567 -6.566 1.00 87.69 92 ASP A O 1
ATOM 719 N N . LYS A 1 93 ? 9.793 5.209 -4.947 1.00 87.75 93 LYS A N 1
ATOM 720 C CA . LYS A 1 93 ? 9.422 3.944 -5.608 1.00 87.75 93 LYS A CA 1
ATOM 721 C C . LYS A 1 93 ? 8.320 3.194 -4.877 1.00 87.75 93 LYS A C 1
ATOM 723 O O . LYS A 1 93 ? 8.062 2.038 -5.209 1.00 87.75 93 LYS A O 1
ATOM 728 N N . SER A 1 94 ? 7.714 3.827 -3.882 1.00 91.50 94 SER A N 1
ATOM 729 C CA . SER A 1 94 ? 6.699 3.226 -3.034 1.00 91.50 94 SER A CA 1
ATOM 730 C C . SER A 1 94 ? 5.396 4.006 -3.180 1.00 91.50 94 SER A C 1
ATOM 732 O O . SER A 1 94 ? 5.387 5.230 -3.274 1.00 91.50 94 SER A O 1
ATOM 734 N N . PHE A 1 95 ? 4.285 3.286 -3.216 1.00 93.69 95 PHE A N 1
ATOM 735 C CA . PHE A 1 95 ? 2.953 3.848 -3.399 1.00 93.69 95 PHE A CA 1
ATOM 736 C C . PHE A 1 95 ? 1.947 3.048 -2.575 1.00 93.69 95 PHE A C 1
ATOM 738 O O . PHE A 1 95 ? 2.214 1.904 -2.202 1.00 93.69 95 PHE A O 1
ATOM 745 N N . MET A 1 96 ? 0.788 3.641 -2.303 1.00 93.62 96 MET A N 1
ATOM 746 C CA . MET A 1 96 ? -0.341 2.948 -1.686 1.00 93.62 96 MET A CA 1
ATOM 747 C C . MET A 1 96 ? -1.568 2.964 -2.579 1.00 93.62 96 MET A C 1
ATOM 749 O O . MET A 1 96 ? -1.821 3.916 -3.318 1.00 93.62 96 MET A O 1
ATOM 753 N N . TYR A 1 97 ? -2.375 1.927 -2.394 1.00 93.50 97 TYR A N 1
ATOM 754 C CA . TYR A 1 97 ? -3.779 1.905 -2.764 1.00 93.50 97 TYR A CA 1
ATOM 755 C C . TYR A 1 97 ? -4.602 1.758 -1.488 1.00 93.50 97 TYR A C 1
ATOM 757 O O . TYR A 1 97 ? -4.300 0.902 -0.657 1.00 93.50 97 TYR A O 1
ATOM 765 N N . LEU A 1 98 ? -5.660 2.554 -1.361 1.00 93.00 98 LEU A N 1
ATOM 766 C CA . LEU A 1 98 ? -6.715 2.310 -0.384 1.00 93.00 98 LEU A CA 1
ATOM 767 C C . LEU A 1 98 ? -7.858 1.613 -1.118 1.00 93.00 98 LEU A C 1
ATOM 769 O O . LEU A 1 98 ? -8.504 2.211 -1.975 1.00 93.00 98 LEU A O 1
ATOM 773 N N . ILE A 1 99 ? -8.050 0.327 -0.833 1.00 92.06 99 ILE A N 1
ATOM 774 C CA . ILE A 1 99 ? -9.063 -0.493 -1.495 1.00 92.06 99 ILE A CA 1
ATOM 775 C C . ILE A 1 99 ? -10.307 -0.517 -0.615 1.00 92.06 99 ILE A C 1
ATOM 777 O O . ILE A 1 99 ? -10.297 -1.114 0.456 1.00 92.06 99 ILE A O 1
ATOM 781 N N . ASP A 1 100 ? -11.369 0.120 -1.092 1.00 92.50 100 ASP A N 1
ATOM 782 C CA . ASP A 1 100 ? -12.679 0.136 -0.446 1.00 92.50 100 ASP A CA 1
ATOM 783 C C . ASP A 1 100 ? -13.777 0.125 -1.520 1.00 92.50 100 ASP A C 1
ATOM 785 O O . ASP A 1 100 ? -13.524 0.473 -2.679 1.00 92.50 100 ASP A O 1
ATOM 789 N N . PHE A 1 101 ? -14.988 -0.292 -1.167 1.00 92.06 101 PHE A N 1
ATOM 790 C CA . PHE A 1 101 ? -16.077 -0.542 -2.103 1.00 92.06 101 PHE A CA 1
ATOM 791 C C . PHE A 1 101 ? -17.304 0.312 -1.796 1.00 92.06 101 PHE A C 1
ATOM 793 O O . PHE A 1 101 ? -17.631 0.615 -0.655 1.00 92.06 101 PHE A O 1
ATOM 800 N N . LYS A 1 102 ? -18.029 0.683 -2.849 1.00 92.50 102 LYS A N 1
ATOM 801 C CA . LYS A 1 102 ? -19.347 1.310 -2.758 1.00 92.50 102 LYS A CA 1
ATOM 802 C C . LYS A 1 102 ? -20.314 0.633 -3.715 1.00 92.50 102 LYS A C 1
ATOM 804 O O . LYS A 1 102 ? -19.950 0.257 -4.833 1.00 92.50 102 LYS A O 1
ATOM 809 N N . TRP A 1 103 ? -21.562 0.509 -3.287 1.00 94.12 103 TRP A N 1
ATOM 810 C CA . TRP A 1 103 ? -22.629 0.014 -4.142 1.00 94.12 103 TRP A CA 1
ATOM 811 C C . TRP A 1 103 ? -23.090 1.116 -5.100 1.00 94.12 103 TRP A C 1
ATOM 813 O O . TRP A 1 103 ? -23.464 2.209 -4.674 1.00 94.12 103 TRP A O 1
ATOM 823 N N . ASN A 1 104 ? -23.074 0.844 -6.405 1.00 93.81 104 ASN A N 1
ATOM 824 C CA . ASN A 1 104 ? -23.688 1.707 -7.406 1.00 93.81 104 ASN A CA 1
ATOM 825 C C . ASN A 1 104 ? -25.094 1.179 -7.712 1.00 93.81 104 ASN A C 1
ATOM 827 O O . ASN A 1 104 ? -25.254 0.268 -8.523 1.00 93.81 104 ASN A O 1
ATOM 831 N N . ALA A 1 105 ? -26.108 1.758 -7.066 1.00 94.94 105 ALA A N 1
ATOM 832 C CA . ALA A 1 105 ? -27.493 1.310 -7.202 1.00 94.94 105 ALA A CA 1
ATOM 833 C C . ALA A 1 105 ? -28.042 1.468 -8.629 1.00 94.94 105 ALA A C 1
ATOM 835 O O . ALA A 1 105 ? -28.825 0.637 -9.073 1.00 94.94 105 ALA A O 1
ATOM 836 N N . GLN A 1 106 ? -27.603 2.492 -9.368 1.00 94.38 106 GLN A N 1
ATOM 837 C CA . GLN A 1 106 ? -28.065 2.756 -10.735 1.00 94.38 106 GLN A CA 1
ATOM 838 C C . GLN A 1 106 ? -27.595 1.684 -11.723 1.00 94.38 106 GLN A C 1
ATOM 840 O O . GLN A 1 106 ? -28.296 1.378 -12.681 1.00 94.38 106 GLN A O 1
ATOM 845 N N . GLN A 1 107 ? -26.402 1.130 -11.505 1.00 93.19 107 GLN A N 1
ATOM 846 C CA . GLN A 1 107 ? -25.824 0.089 -12.354 1.00 93.19 107 GLN A CA 1
ATOM 847 C C . GLN A 1 107 ? -25.933 -1.314 -11.748 1.00 93.19 107 GLN A C 1
ATOM 849 O O . GLN A 1 107 ? -25.546 -2.275 -12.405 1.00 93.19 107 GLN A O 1
ATOM 854 N N . GLY A 1 108 ? -26.425 -1.440 -10.512 1.00 95.75 108 GLY A N 1
ATOM 855 C CA . GLY A 1 108 ? -26.541 -2.717 -9.809 1.00 95.75 108 GLY A CA 1
ATOM 856 C C . GLY A 1 108 ? -25.200 -3.428 -9.607 1.00 95.75 108 GLY A C 1
ATOM 857 O O . GLY A 1 108 ? -25.146 -4.654 -9.675 1.00 95.75 108 GLY A O 1
ATOM 858 N N . VAL A 1 109 ? -24.108 -2.680 -9.413 1.00 94.75 109 VAL A N 1
ATOM 859 C CA . VAL A 1 109 ? -22.756 -3.247 -9.272 1.00 94.75 109 VAL A CA 1
ATOM 860 C C . VAL A 1 109 ? -21.976 -2.609 -8.130 1.00 94.75 109 VAL A C 1
ATOM 862 O O . VAL A 1 109 ? -22.074 -1.407 -7.875 1.00 94.75 109 VAL A O 1
ATOM 865 N N . TRP A 1 110 ? -21.127 -3.408 -7.485 1.00 93.19 110 TRP A N 1
ATOM 866 C CA . TRP A 1 110 ? -20.078 -2.901 -6.605 1.00 93.19 110 TRP A CA 1
ATOM 867 C C . TRP A 1 110 ? -18.975 -2.236 -7.426 1.00 93.19 110 TRP A C 1
ATOM 869 O O . TRP A 1 110 ? -18.579 -2.729 -8.484 1.00 93.19 110 TRP A O 1
ATOM 879 N N . LYS A 1 111 ? -18.467 -1.111 -6.930 1.00 92.88 111 LYS A N 1
ATOM 880 C CA . LYS A 1 111 ? -17.323 -0.401 -7.506 1.00 92.88 111 LYS A CA 1
ATOM 881 C C . LYS A 1 111 ? -16.318 -0.071 -6.423 1.00 92.88 111 LYS A C 1
ATOM 883 O O . LYS A 1 111 ? -16.701 0.123 -5.274 1.00 92.88 111 LYS A O 1
ATOM 888 N N . PHE A 1 112 ? -15.057 0.065 -6.813 1.00 93.69 112 PHE A N 1
ATOM 889 C CA . PHE A 1 112 ? -14.064 0.672 -5.940 1.00 93.69 112 PHE A CA 1
ATOM 890 C C . PHE A 1 112 ? -14.440 2.131 -5.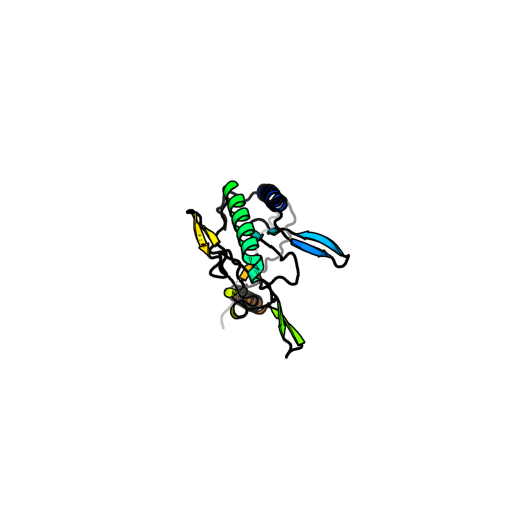648 1.00 93.69 112 PHE A C 1
ATOM 892 O O . PHE A 1 112 ? -14.947 2.841 -6.526 1.00 93.69 112 PHE A O 1
ATOM 899 N N . ARG A 1 113 ? -14.207 2.563 -4.411 1.00 93.56 113 ARG A N 1
ATOM 900 C CA . ARG A 1 113 ? -14.213 3.976 -4.030 1.00 93.56 113 ARG A CA 1
ATOM 901 C C . ARG A 1 113 ? -12.969 4.644 -4.611 1.00 93.56 113 ARG A C 1
ATOM 903 O O . ARG A 1 113 ? -11.879 4.091 -4.524 1.00 93.56 113 ARG A O 1
ATOM 910 N N . GLN A 1 114 ? -13.155 5.814 -5.206 1.00 93.00 114 GLN A N 1
ATOM 911 C CA . GLN A 1 114 ? -12.082 6.699 -5.665 1.00 93.00 114 GLN A CA 1
ATOM 912 C C . GLN A 1 114 ? -11.700 7.673 -4.536 1.00 93.00 114 GLN A C 1
ATOM 914 O O . GLN A 1 114 ? -12.464 7.830 -3.578 1.00 93.00 114 GLN A O 1
ATOM 919 N N . LYS A 1 115 ? -10.589 8.412 -4.663 1.00 91.69 115 LYS A N 1
ATOM 920 C CA . LYS A 1 115 ? -10.183 9.455 -3.694 1.00 91.69 115 LYS A CA 1
ATOM 921 C C . LYS A 1 115 ? -11.317 10.419 -3.361 1.00 91.69 115 LYS A C 1
ATOM 923 O O . LYS A 1 115 ? -11.552 10.717 -2.196 1.00 91.69 115 LYS A O 1
ATOM 928 N N . GLY A 1 116 ? -12.055 10.861 -4.382 1.00 90.06 116 GLY A N 1
ATOM 929 C CA . GLY A 1 116 ? -13.177 11.793 -4.228 1.00 90.06 116 GLY A CA 1
ATOM 930 C C . GLY A 1 116 ? -14.390 11.232 -3.475 1.00 90.06 116 GLY A C 1
ATOM 931 O O . GLY A 1 116 ? -15.248 12.002 -3.055 1.00 90.06 116 GLY A O 1
ATOM 932 N N . ASP A 1 117 ? -14.479 9.913 -3.289 1.00 91.12 117 ASP A N 1
ATOM 933 C CA . ASP A 1 117 ? -15.545 9.287 -2.499 1.00 91.12 117 ASP A CA 1
ATOM 934 C C . ASP A 1 117 ? -15.240 9.266 -1.000 1.00 91.12 117 ASP A C 1
ATOM 936 O O . ASP A 1 117 ? -16.132 8.981 -0.195 1.00 91.12 117 ASP A O 1
ATOM 940 N N . LEU A 1 118 ? -13.980 9.485 -0.624 1.00 87.88 118 LEU A N 1
ATOM 941 C CA . LEU A 1 118 ? -13.524 9.431 0.757 1.00 87.88 118 LEU A CA 1
ATOM 942 C C . LEU A 1 118 ? -13.737 10.780 1.436 1.00 87.88 118 LEU A C 1
ATOM 944 O O . LEU A 1 118 ? -13.548 11.841 0.842 1.00 87.88 118 LEU A O 1
ATOM 948 N N . LYS A 1 119 ? -14.174 10.735 2.692 1.00 86.38 119 LYS A N 1
ATOM 949 C CA . LYS A 1 119 ? -14.544 11.925 3.456 1.00 86.38 119 LYS A CA 1
ATOM 950 C C . LYS A 1 119 ? -13.531 12.139 4.573 1.00 86.38 119 LYS A C 1
ATOM 952 O O . LYS A 1 119 ? -13.557 11.386 5.544 1.00 86.38 119 LYS A O 1
ATOM 957 N N . PRO A 1 120 ? -12.706 13.201 4.515 1.00 81.38 120 PRO A N 1
ATOM 958 C CA . PRO A 1 120 ? -11.773 13.519 5.595 1.00 81.38 120 PRO A CA 1
ATOM 959 C C . PRO A 1 120 ? -12.451 13.673 6.963 1.00 81.38 120 PRO A C 1
ATOM 961 O O . PRO A 1 120 ? -11.854 13.366 7.985 1.00 81.38 120 PRO A O 1
ATOM 964 N N . SER A 1 121 ? -13.729 14.067 7.000 1.00 79.94 121 SER A N 1
ATOM 965 C CA . SER A 1 121 ? -14.511 14.159 8.241 1.00 79.94 121 SER A CA 1
ATOM 966 C C . SER A 1 121 ? -14.766 12.814 8.935 1.00 79.94 121 SER A C 1
ATOM 968 O O . SER A 1 121 ? -15.225 12.808 10.071 1.00 79.94 121 SER A O 1
ATOM 970 N N . LEU A 1 122 ? -14.550 11.688 8.248 1.00 81.44 122 LEU A N 1
ATOM 971 C CA . LEU A 1 122 ? -14.672 10.337 8.806 1.00 81.44 122 LEU A CA 1
ATOM 972 C C . LEU A 1 122 ? -13.328 9.779 9.289 1.00 81.44 122 LEU A C 1
ATOM 974 O O . LEU A 1 122 ? -13.278 8.655 9.787 1.00 81.44 122 LEU A O 1
ATOM 978 N N . LEU A 1 123 ? -12.241 10.543 9.146 1.00 81.62 123 LEU A N 1
ATOM 979 C CA . LEU A 1 123 ? -10.952 10.161 9.698 1.00 81.62 123 LEU A CA 1
ATOM 980 C C . LEU A 1 123 ? -11.018 10.140 11.222 1.00 81.62 123 LEU A C 1
ATOM 982 O O . LEU A 1 123 ? -11.666 10.971 11.860 1.00 81.62 123 LEU A O 1
ATOM 986 N N . SER A 1 124 ? -10.312 9.182 11.816 1.00 69.62 124 SER A N 1
ATOM 987 C CA . SER A 1 124 ? -10.140 9.144 13.263 1.00 69.62 124 SER A CA 1
ATOM 988 C C . SER A 1 124 ? -9.450 10.414 13.763 1.00 69.62 124 SER A C 1
ATOM 990 O O . SER A 1 124 ? -8.573 10.957 13.084 1.00 69.62 124 SER A O 1
ATOM 992 N N . THR A 1 125 ? -9.761 10.817 14.994 1.00 64.81 125 THR A N 1
ATOM 993 C CA . THR A 1 125 ? -9.104 11.924 15.697 1.00 64.81 125 THR A CA 1
ATOM 994 C C . THR A 1 125 ? -7.578 11.848 15.559 1.00 64.81 125 THR A C 1
ATOM 996 O O . THR A 1 125 ? -6.963 10.881 16.006 1.00 64.81 125 THR A O 1
ATOM 999 N N . GLY A 1 126 ? -6.972 12.867 14.942 1.00 66.31 126 GLY A N 1
ATOM 1000 C CA . GLY A 1 126 ? -5.519 12.968 14.749 1.00 66.31 126 GLY A CA 1
ATOM 1001 C C . GLY A 1 126 ? -5.025 12.840 13.303 1.00 66.31 126 GLY A C 1
ATOM 1002 O O . GLY A 1 126 ? -3.846 13.082 13.072 1.00 66.31 126 GLY A O 1
ATOM 1003 N N . MET A 1 127 ? -5.891 12.523 12.333 1.00 73.75 127 MET A N 1
ATOM 1004 C CA . MET A 1 127 ? -5.569 12.625 10.901 1.00 73.75 127 MET A CA 1
ATOM 1005 C C . MET A 1 127 ? -6.363 13.765 10.256 1.00 73.75 127 MET A C 1
ATOM 1007 O O . MET A 1 127 ? -7.590 13.756 10.274 1.00 73.75 127 MET A O 1
ATOM 1011 N N . SER A 1 128 ? -5.662 14.748 9.684 1.00 69.31 128 SER A N 1
ATOM 1012 C CA . SER A 1 128 ? -6.267 15.867 8.941 1.00 69.31 128 SER A CA 1
ATOM 1013 C C . SER A 1 128 ? -6.461 15.569 7.453 1.00 69.31 128 SER A C 1
ATOM 1015 O O . SER A 1 128 ? -7.217 16.265 6.779 1.00 69.31 128 SER A O 1
ATOM 1017 N N . GLU A 1 129 ? -5.792 14.538 6.939 1.00 79.56 129 GLU A N 1
ATOM 1018 C CA . GLU A 1 129 ? -5.833 14.134 5.538 1.00 79.56 129 GLU A CA 1
ATOM 1019 C C . GLU A 1 129 ? -5.631 12.623 5.376 1.00 79.56 129 GLU A C 1
ATOM 1021 O O . GLU A 1 129 ? -5.136 11.938 6.274 1.00 79.56 129 GLU A O 1
ATOM 1026 N N . ILE A 1 130 ? -6.021 12.098 4.211 1.00 80.50 130 ILE A N 1
ATOM 1027 C CA . ILE A 1 130 ? -5.793 10.699 3.836 1.00 80.50 130 ILE A CA 1
ATOM 1028 C C . ILE A 1 130 ? -4.375 10.585 3.293 1.00 80.50 130 ILE A C 1
ATOM 1030 O O . ILE A 1 130 ? -4.135 10.645 2.086 1.00 80.50 130 ILE A O 1
ATOM 1034 N N . ALA A 1 131 ? -3.430 10.440 4.210 1.00 83.81 131 ALA A N 1
ATOM 1035 C CA . ALA A 1 131 ? -2.036 10.243 3.880 1.00 83.81 131 ALA A CA 1
ATOM 1036 C C . ALA A 1 131 ? -1.395 9.236 4.830 1.00 83.81 131 ALA A C 1
ATOM 1038 O O . ALA A 1 131 ? -1.796 9.080 5.984 1.00 83.81 131 ALA A O 1
ATOM 1039 N N . VAL A 1 132 ? -0.379 8.547 4.319 1.00 86.31 132 VAL A N 1
ATOM 1040 C CA . VAL A 1 132 ? 0.482 7.679 5.113 1.00 86.31 132 VAL A CA 1
ATOM 1041 C C . VAL A 1 132 ? 1.920 8.102 4.860 1.00 86.31 132 VAL A C 1
ATOM 1043 O O . VAL A 1 132 ? 2.322 8.287 3.712 1.00 86.31 132 VAL A O 1
ATOM 1046 N N . GLU A 1 133 ? 2.684 8.278 5.931 1.00 89.44 133 GLU A N 1
ATOM 1047 C CA . GLU A 1 133 ? 4.058 8.767 5.872 1.00 89.44 133 GLU A CA 1
ATOM 1048 C C . GLU A 1 133 ? 5.081 7.634 5.998 1.00 89.44 133 GLU A C 1
ATOM 1050 O O . GLU A 1 133 ? 4.899 6.665 6.743 1.00 89.44 133 GLU A O 1
ATOM 1055 N N . LEU A 1 134 ? 6.194 7.794 5.289 1.00 88.00 134 LEU A N 1
ATOM 1056 C CA . LEU A 1 134 ? 7.426 7.035 5.458 1.00 88.00 134 LEU A CA 1
ATOM 1057 C C . LEU A 1 134 ? 8.567 7.980 5.803 1.00 88.00 134 LEU A C 1
ATOM 1059 O O . LEU A 1 134 ? 8.660 9.068 5.249 1.00 88.00 134 LEU A O 1
ATOM 1063 N N . ASP A 1 135 ? 9.489 7.520 6.642 1.00 86.06 135 ASP A N 1
ATOM 1064 C CA . ASP A 1 135 ? 10.743 8.240 6.845 1.00 86.06 135 ASP A CA 1
ATOM 1065 C C . ASP A 1 135 ? 11.660 8.004 5.641 1.00 86.06 135 ASP A C 1
ATOM 1067 O O . ASP A 1 135 ? 11.903 6.861 5.239 1.00 86.06 135 ASP A O 1
ATOM 1071 N N . ASN A 1 136 ? 12.188 9.086 5.086 1.00 85.25 136 ASN A N 1
ATOM 1072 C CA . ASN A 1 136 ? 13.254 9.056 4.101 1.00 85.25 136 ASN A CA 1
ATOM 1073 C C . ASN A 1 136 ? 14.600 8.691 4.769 1.00 85.25 136 ASN A C 1
ATOM 1075 O O . ASN A 1 136 ? 14.692 8.511 5.986 1.00 85.25 136 ASN A O 1
ATOM 1079 N N . LEU A 1 137 ? 15.667 8.555 3.978 1.00 80.31 137 LEU A N 1
ATOM 1080 C CA . LEU A 1 137 ? 16.995 8.152 4.469 1.00 80.31 137 LEU A CA 1
ATOM 1081 C C . LEU A 1 137 ? 17.575 9.099 5.531 1.00 80.31 137 LEU A C 1
ATOM 1083 O O . LEU A 1 137 ? 18.294 8.653 6.422 1.00 80.31 137 LEU A O 1
ATOM 1087 N N . ASP A 1 138 ? 17.250 10.384 5.439 1.00 84.44 138 ASP A N 1
ATOM 1088 C CA . ASP A 1 138 ? 17.632 11.437 6.384 1.00 84.44 138 ASP A CA 1
ATOM 1089 C C . ASP A 1 138 ? 16.709 11.516 7.616 1.00 84.44 138 ASP A C 1
ATOM 1091 O O . ASP A 1 138 ? 16.938 12.323 8.513 1.00 84.44 138 ASP A O 1
ATOM 1095 N N . GLY A 1 139 ? 15.682 10.663 7.684 1.00 81.44 139 GLY A N 1
ATOM 1096 C CA . GLY A 1 139 ? 14.682 10.656 8.747 1.00 81.44 139 GLY A CA 1
ATOM 1097 C C . GLY A 1 139 ? 13.544 11.658 8.549 1.00 81.44 139 GLY A C 1
ATOM 1098 O O . GLY A 1 139 ? 12.688 11.752 9.427 1.00 81.44 139 GLY A O 1
ATOM 1099 N N . THR A 1 140 ? 13.502 12.388 7.430 1.00 88.44 140 THR A N 1
ATOM 1100 C CA . THR A 1 140 ? 12.389 13.300 7.134 1.00 88.44 140 THR A CA 1
ATOM 1101 C C . THR A 1 140 ? 11.128 12.516 6.755 1.00 88.44 140 THR A C 1
ATOM 1103 O O . THR A 1 140 ? 11.220 11.565 5.974 1.00 88.44 140 THR A O 1
ATOM 1106 N N . PRO A 1 141 ? 9.946 12.868 7.291 1.00 88.69 141 PRO A N 1
ATOM 1107 C CA . PRO A 1 141 ? 8.700 12.229 6.890 1.00 88.69 141 PRO A CA 1
ATOM 1108 C C . PRO A 1 141 ? 8.322 12.646 5.463 1.00 88.69 141 PRO A C 1
ATOM 1110 O O . PRO A 1 141 ? 8.406 13.816 5.092 1.00 88.69 141 PRO A O 1
ATOM 1113 N N . VAL A 1 142 ? 7.900 11.674 4.659 1.00 91.75 142 VAL A N 1
ATOM 1114 C CA . VAL A 1 142 ? 7.460 11.847 3.273 1.00 91.75 142 VAL A CA 1
ATOM 1115 C C . VAL A 1 142 ? 6.135 11.123 3.085 1.00 91.75 142 VAL A C 1
ATOM 1117 O O . VAL A 1 142 ? 6.021 9.934 3.390 1.00 91.75 142 VAL A O 1
ATOM 1120 N N . HIS A 1 143 ? 5.138 11.818 2.537 1.00 91.81 143 HIS A N 1
ATOM 1121 C CA . HIS A 1 143 ? 3.877 11.188 2.166 1.00 91.81 143 HIS A CA 1
ATOM 1122 C C . HIS A 1 143 ? 4.083 10.197 1.026 1.00 91.81 143 HIS A C 1
ATOM 1124 O O . HIS A 1 143 ? 4.667 10.511 -0.014 1.00 91.81 143 HIS A O 1
ATOM 1130 N N . LEU A 1 144 ? 3.568 8.990 1.222 1.00 92.31 144 LEU A N 1
ATOM 1131 C CA . LEU A 1 144 ? 3.556 7.975 0.191 1.00 92.31 144 LEU A CA 1
ATOM 1132 C C . LEU A 1 144 ? 2.642 8.407 -0.957 1.00 92.31 144 LEU A C 1
ATOM 1134 O O . LEU A 1 144 ? 1.552 8.936 -0.730 1.00 92.31 144 LEU A O 1
ATOM 1138 N N . GLN A 1 145 ? 3.046 8.120 -2.195 1.00 93.50 145 GLN A N 1
ATOM 1139 C CA . GLN A 1 145 ? 2.190 8.379 -3.344 1.00 93.50 145 GLN A CA 1
ATOM 1140 C C . GLN A 1 145 ? 0.914 7.532 -3.244 1.00 93.50 145 GLN A C 1
ATOM 1142 O O . GLN A 1 145 ? 0.953 6.305 -3.347 1.00 93.50 145 GLN A O 1
ATOM 1147 N N . TRP A 1 146 ? -0.230 8.185 -3.064 1.00 93.19 146 TRP A N 1
ATOM 1148 C CA . TRP A 1 146 ? -1.527 7.526 -3.134 1.00 93.19 146 TRP A CA 1
ATOM 1149 C C . TRP A 1 146 ? -1.984 7.435 -4.585 1.00 93.19 146 TRP A C 1
ATOM 1151 O O . TRP A 1 146 ? -2.090 8.457 -5.264 1.00 93.19 146 TRP A O 1
ATOM 1161 N N . LEU A 1 147 ? -2.292 6.232 -5.051 1.00 94.75 147 LEU A N 1
ATOM 1162 C CA . LEU A 1 147 ? -2.797 5.962 -6.393 1.00 94.75 147 LEU A CA 1
ATOM 1163 C C . LEU A 1 147 ? -4.283 5.605 -6.355 1.00 94.75 147 LEU A C 1
ATOM 1165 O O . LEU A 1 147 ? -4.763 4.999 -5.394 1.00 94.75 147 LEU A O 1
ATOM 1169 N N . GLU A 1 148 ? -5.009 5.979 -7.407 1.00 94.38 148 GLU A N 1
ATOM 1170 C CA . GLU A 1 148 ? -6.402 5.550 -7.572 1.00 94.38 148 GLU A CA 1
ATOM 1171 C C . GLU A 1 148 ? -6.485 4.054 -7.927 1.00 94.38 148 GLU A C 1
ATOM 1173 O O . GLU A 1 148 ? -5.585 3.531 -8.587 1.00 94.38 148 GLU A O 1
ATOM 1178 N N . PRO A 1 149 ? -7.558 3.332 -7.556 1.00 93.75 149 PRO A N 1
ATOM 1179 C CA . PRO A 1 149 ? -7.728 1.912 -7.883 1.00 93.75 149 PRO A CA 1
ATOM 1180 C C . PRO A 1 149 ? -7.614 1.547 -9.373 1.00 93.75 149 PRO A C 1
ATOM 1182 O O . PRO A 1 149 ? -7.335 0.392 -9.715 1.00 93.75 149 PRO A O 1
ATOM 1185 N N . ASP A 1 150 ? -7.883 2.476 -10.289 1.00 93.25 150 ASP A N 1
ATOM 1186 C CA . ASP A 1 150 ? -7.745 2.286 -11.736 1.00 93.25 150 ASP A CA 1
ATOM 1187 C C . ASP A 1 150 ? -6.400 2.767 -12.304 1.00 93.25 150 ASP A C 1
ATOM 1189 O O . ASP A 1 150 ? -6.041 2.379 -13.424 1.00 93.25 150 ASP A O 1
ATOM 1193 N N . GLU A 1 151 ? -5.625 3.519 -11.523 1.00 93.88 151 GLU A N 1
ATOM 1194 C CA . GLU A 1 151 ? -4.272 3.941 -11.858 1.00 93.88 151 GLU A CA 1
ATOM 1195 C C . GLU A 1 151 ? -3.312 2.752 -11.745 1.00 93.88 151 GLU A C 1
ATOM 1197 O O . GLU A 1 151 ? -3.301 2.020 -10.761 1.00 93.88 151 GLU A O 1
ATOM 1202 N N . SER A 1 152 ? -2.528 2.504 -12.797 1.00 93.25 152 SER A N 1
ATOM 1203 C CA . SER A 1 152 ? -1.591 1.378 -12.826 1.00 93.25 152 SER A CA 1
ATOM 1204 C C . SER A 1 152 ? -0.197 1.809 -12.402 1.00 93.25 152 SER A C 1
ATOM 1206 O O . SER A 1 152 ? 0.384 2.699 -13.019 1.00 93.25 152 SER A O 1
ATOM 1208 N N . ALA A 1 153 ? 0.392 1.079 -11.459 1.00 92.56 153 ALA A N 1
ATOM 1209 C CA . ALA A 1 153 ? 1.794 1.218 -11.085 1.00 92.56 153 ALA A CA 1
ATOM 1210 C C . ALA A 1 153 ? 2.603 -0.012 -11.481 1.00 92.56 153 ALA A C 1
ATOM 1212 O O . ALA A 1 153 ? 2.088 -1.126 -11.599 1.00 92.56 153 ALA A O 1
ATOM 1213 N N . LYS A 1 154 ? 3.895 0.201 -11.732 1.00 90.06 154 LYS A N 1
ATOM 1214 C CA . LYS A 1 154 ? 4.811 -0.863 -12.131 1.00 90.06 154 LYS A CA 1
ATOM 1215 C C . LYS A 1 154 ? 5.344 -1.587 -10.895 1.00 90.06 154 LYS A C 1
ATOM 1217 O O . LYS A 1 154 ? 6.192 -1.050 -10.190 1.00 90.06 154 LYS A O 1
ATOM 1222 N N . THR A 1 155 ? 4.956 -2.846 -10.738 1.00 83.75 155 THR A N 1
ATOM 1223 C CA . THR A 1 155 ? 5.421 -3.747 -9.675 1.00 83.75 155 THR A CA 1
ATOM 1224 C C . THR A 1 155 ? 6.022 -4.990 -10.315 1.00 83.75 155 THR A C 1
ATOM 1226 O O . THR A 1 155 ? 5.442 -5.552 -11.241 1.00 83.75 155 THR A O 1
ATOM 1229 N N . LEU A 1 156 ? 7.222 -5.403 -9.889 1.00 83.81 156 LEU A N 1
ATOM 1230 C CA . LEU A 1 156 ? 7.904 -6.602 -10.414 1.00 83.81 156 LEU A CA 1
ATOM 1231 C C . LEU A 1 156 ? 8.002 -6.657 -11.957 1.00 83.81 156 LEU A C 1
ATOM 1233 O O . LEU A 1 156 ? 8.006 -7.719 -12.572 1.00 83.81 156 LEU A O 1
ATOM 1237 N N . GLY A 1 157 ? 8.075 -5.492 -12.611 1.00 85.56 157 GLY A N 1
ATOM 1238 C CA . GLY A 1 157 ? 8.186 -5.387 -14.070 1.00 85.56 157 GLY A CA 1
ATOM 1239 C C . GLY A 1 157 ? 6.861 -5.360 -14.841 1.00 85.56 157 GLY A C 1
ATOM 1240 O O . GLY A 1 157 ? 6.897 -5.155 -16.058 1.00 85.56 157 GLY A O 1
ATOM 1241 N N . ILE A 1 158 ? 5.718 -5.483 -14.163 1.00 88.88 158 ILE A N 1
ATOM 1242 C CA . ILE A 1 158 ? 4.375 -5.464 -14.755 1.00 88.88 158 ILE A CA 1
ATOM 1243 C C . ILE A 1 158 ? 3.590 -4.272 -14.194 1.00 88.88 158 ILE A C 1
ATOM 1245 O O . ILE A 1 158 ? 3.651 -3.980 -13.006 1.00 88.88 158 ILE A O 1
ATOM 1249 N N . LEU A 1 159 ? 2.861 -3.560 -15.052 1.00 92.06 159 LEU A N 1
ATOM 1250 C CA . LEU A 1 159 ? 1.898 -2.538 -14.643 1.00 92.06 159 LEU A CA 1
ATOM 1251 C C . LEU A 1 159 ? 0.592 -3.193 -14.200 1.00 92.06 159 LEU A C 1
ATOM 1253 O O . LEU A 1 159 ? -0.042 -3.903 -14.986 1.00 92.06 159 LEU A O 1
ATOM 1257 N N . MET A 1 160 ? 0.194 -2.935 -12.959 1.00 91.12 160 MET A N 1
ATOM 1258 C CA . MET A 1 160 ? -1.029 -3.462 -12.361 1.00 91.12 160 MET A CA 1
ATOM 1259 C C . MET A 1 160 ? -1.730 -2.385 -11.532 1.00 91.12 160 MET A C 1
ATOM 1261 O O . MET A 1 160 ? -1.096 -1.448 -11.053 1.00 91.12 160 MET A O 1
ATOM 1265 N N . SER A 1 161 ? -3.040 -2.545 -11.371 1.00 92.31 161 SER A N 1
ATOM 1266 C CA . SER A 1 161 ? -3.890 -1.743 -10.491 1.00 92.31 161 SER A CA 1
ATOM 1267 C C . SER A 1 161 ? -4.902 -2.659 -9.791 1.00 92.31 161 SER A C 1
ATOM 1269 O O . SER A 1 161 ? -5.174 -3.747 -10.319 1.00 92.31 161 SER A O 1
ATOM 1271 N N . PRO A 1 162 ? -5.493 -2.256 -8.651 1.00 91.56 162 PRO A N 1
ATOM 1272 C CA . PRO A 1 162 ? -6.564 -3.012 -7.995 1.00 91.56 162 PRO A CA 1
ATOM 1273 C C . PRO A 1 162 ? -7.731 -3.374 -8.927 1.00 91.56 162 PRO A C 1
ATOM 1275 O O . PRO A 1 162 ? -8.229 -4.496 -8.893 1.00 91.56 162 PRO A O 1
ATOM 1278 N N . CYS A 1 163 ? -8.105 -2.478 -9.847 1.00 87.19 163 CYS A N 1
ATOM 1279 C CA . CYS A 1 163 ? -9.129 -2.743 -10.865 1.00 87.19 163 CYS A CA 1
ATOM 1280 C C . CYS A 1 163 ? -8.700 -3.751 -11.955 1.00 87.19 163 CYS A C 1
ATOM 1282 O O . CYS A 1 163 ? -9.464 -4.015 -12.883 1.00 87.19 163 CYS A O 1
ATOM 1284 N N . SER A 1 164 ? -7.472 -4.279 -11.907 1.00 79.38 164 SER A N 1
ATOM 1285 C CA . SER A 1 164 ? -6.892 -5.176 -12.916 1.00 79.38 164 SER A CA 1
ATOM 1286 C C . SER A 1 164 ? -6.969 -4.622 -14.350 1.00 79.38 164 SER A C 1
ATOM 1288 O O . SER A 1 164 ? -7.152 -5.350 -15.332 1.00 79.38 164 SER A O 1
ATOM 1290 N N . ASN A 1 165 ? -6.821 -3.304 -14.512 1.00 77.38 165 ASN A N 1
ATOM 1291 C CA . ASN A 1 165 ? -6.910 -2.674 -15.823 1.00 77.38 165 ASN A CA 1
ATOM 1292 C C . ASN A 1 165 ? -5.622 -2.905 -16.636 1.00 77.38 165 ASN A C 1
ATOM 1294 O O . ASN A 1 165 ? -4.655 -2.153 -16.563 1.00 77.38 165 ASN A O 1
ATOM 1298 N N . ARG A 1 166 ? -5.614 -3.930 -17.495 1.00 82.75 166 ARG A N 1
ATOM 1299 C CA . ARG A 1 166 ? -4.434 -4.317 -18.300 1.00 82.75 166 ARG A CA 1
ATOM 1300 C C . ARG A 1 166 ? -4.090 -3.349 -19.442 1.00 82.75 166 ARG A C 1
ATOM 1302 O O . ARG A 1 166 ? -3.170 -3.627 -20.216 1.00 82.75 166 ARG A O 1
ATOM 1309 N N . LYS A 1 167 ? -4.824 -2.242 -19.609 1.00 89.44 167 LYS A N 1
ATOM 1310 C CA . LYS A 1 167 ? -4.609 -1.285 -20.710 1.00 89.44 167 LYS A CA 1
ATOM 1311 C C . LYS A 1 167 ? -3.202 -0.684 -20.666 1.00 89.44 167 LYS A C 1
ATOM 1313 O O . LYS A 1 167 ? -2.516 -0.724 -21.686 1.00 89.44 167 LYS A O 1
ATOM 1318 N N . ALA A 1 168 ? -2.753 -0.214 -19.500 1.00 90.62 168 ALA A N 1
ATOM 1319 C CA . ALA A 1 168 ? -1.427 0.388 -19.336 1.00 90.62 168 ALA A CA 1
ATOM 1320 C C . ALA A 1 168 ? -0.305 -0.602 -19.691 1.00 90.62 168 ALA A C 1
ATOM 1322 O O . ALA A 1 168 ? 0.555 -0.308 -20.525 1.00 90.62 168 ALA A O 1
ATOM 1323 N N . GLN A 1 169 ? -0.374 -1.827 -19.158 1.00 93.81 169 GLN A N 1
ATOM 1324 C CA . GLN A 1 169 ? 0.595 -2.877 -19.477 1.00 93.81 169 GLN A CA 1
ATOM 1325 C C . GLN A 1 169 ? 0.599 -3.220 -20.971 1.00 93.81 169 GLN A C 1
ATOM 1327 O O . GLN A 1 169 ? 1.663 -3.375 -21.567 1.00 93.81 169 GLN A O 1
ATOM 1332 N N . ARG A 1 170 ? -0.576 -3.307 -21.610 1.00 93.25 170 ARG A N 1
ATOM 1333 C CA . ARG A 1 170 ? -0.683 -3.595 -23.048 1.00 93.25 170 ARG A CA 1
ATOM 1334 C C . ARG A 1 170 ? 0.022 -2.537 -23.891 1.00 93.25 170 ARG A C 1
ATOM 1336 O O . ARG A 1 170 ? 0.694 -2.897 -24.853 1.00 93.25 170 ARG A O 1
ATOM 1343 N N . VAL A 1 171 ? -0.130 -1.258 -23.550 1.00 94.31 171 VAL A N 1
ATOM 1344 C CA . VAL A 1 171 ? 0.544 -0.157 -24.255 1.00 94.31 171 VAL A CA 1
ATOM 1345 C C . VAL A 1 171 ? 2.059 -0.307 -24.147 1.00 94.31 171 VAL A C 1
ATOM 1347 O O . VAL A 1 171 ? 2.741 -0.296 -25.171 1.00 94.31 171 VAL A O 1
ATOM 1350 N N . VAL A 1 172 ? 2.580 -0.554 -22.941 1.00 93.44 172 VAL A N 1
ATOM 1351 C CA . VAL A 1 172 ? 4.021 -0.758 -22.723 1.00 93.44 172 VAL A CA 1
ATOM 1352 C C . VAL A 1 172 ? 4.544 -1.976 -23.480 1.00 93.44 172 VAL A C 1
ATOM 1354 O O . VAL A 1 172 ? 5.574 -1.886 -24.145 1.00 93.44 172 VAL A O 1
ATOM 1357 N N . MET A 1 173 ? 3.832 -3.104 -23.437 1.00 94.88 173 MET A N 1
ATOM 1358 C CA . MET A 1 173 ? 4.232 -4.316 -24.158 1.00 94.88 173 MET A CA 1
ATOM 1359 C C . MET A 1 173 ? 4.225 -4.108 -25.674 1.00 94.88 173 MET A C 1
ATOM 1361 O O . MET A 1 173 ? 5.175 -4.508 -26.341 1.00 94.88 173 MET A O 1
ATOM 1365 N N . LYS A 1 174 ? 3.211 -3.423 -26.223 1.00 95.69 174 LYS A N 1
ATOM 1366 C CA . LYS A 1 174 ? 3.179 -3.054 -27.648 1.00 95.69 174 LYS A CA 1
ATOM 1367 C C . LYS A 1 174 ? 4.345 -2.143 -28.025 1.00 95.69 174 LYS A C 1
ATOM 1369 O O . LYS A 1 174 ? 4.950 -2.350 -29.071 1.00 95.69 174 LYS A O 1
ATOM 1374 N N . GLY A 1 175 ? 4.667 -1.155 -27.189 1.00 95.25 175 GLY A N 1
ATOM 1375 C CA . GLY A 1 175 ? 5.812 -0.267 -27.402 1.00 95.25 175 GLY A CA 1
ATOM 1376 C C . GLY A 1 175 ? 7.133 -1.034 -27.437 1.00 95.25 175 GLY A C 1
ATOM 1377 O O . GLY A 1 175 ? 7.901 -0.885 -28.382 1.00 95.25 175 GLY A O 1
ATOM 1378 N N . LYS A 1 176 ? 7.352 -1.928 -26.465 1.00 94.00 176 LYS A N 1
ATOM 1379 C CA . LYS A 1 176 ? 8.532 -2.804 -26.426 1.00 94.00 176 LYS A CA 1
ATOM 1380 C C . LYS A 1 176 ? 8.613 -3.731 -27.636 1.00 94.00 176 LYS A C 1
ATOM 1382 O O . LYS A 1 176 ? 9.684 -3.855 -28.210 1.00 94.00 176 LYS A O 1
ATOM 1387 N N . ALA A 1 177 ? 7.500 -4.341 -28.041 1.00 95.06 177 ALA A N 1
ATOM 1388 C CA . ALA A 1 177 ? 7.457 -5.214 -29.212 1.00 95.06 177 ALA A CA 1
ATOM 1389 C C . ALA A 1 177 ? 7.803 -4.458 -30.503 1.00 95.06 177 ALA A C 1
ATOM 1391 O O . ALA A 1 177 ? 8.577 -4.958 -31.310 1.00 95.06 177 ALA A O 1
ATOM 1392 N N . LYS A 1 178 ? 7.288 -3.233 -30.678 1.00 94.69 178 LYS A N 1
ATOM 1393 C CA . LYS A 1 178 ? 7.648 -2.370 -31.814 1.00 94.69 178 LYS A CA 1
ATOM 1394 C C . LYS A 1 178 ? 9.124 -1.980 -31.791 1.00 94.69 178 LYS A C 1
ATOM 1396 O O . LYS A 1 178 ? 9.785 -2.088 -32.813 1.00 94.69 178 LYS A O 1
ATOM 1401 N N . ALA A 1 179 ? 9.634 -1.549 -30.638 1.00 92.50 179 ALA A N 1
ATOM 1402 C CA . ALA A 1 179 ? 11.042 -1.189 -30.487 1.00 92.50 179 ALA A CA 1
ATOM 1403 C C . ALA A 1 179 ? 11.960 -2.382 -30.789 1.00 92.50 179 ALA A C 1
ATOM 1405 O O . ALA A 1 179 ? 12.937 -2.233 -31.514 1.00 92.50 179 ALA A O 1
ATOM 1406 N N . TRP A 1 180 ? 11.597 -3.569 -30.298 1.00 91.25 180 TRP A N 1
ATOM 1407 C CA . TRP A 1 180 ? 12.299 -4.809 -30.601 1.00 91.25 180 TRP A CA 1
ATOM 1408 C C . TRP A 1 180 ? 12.240 -5.153 -32.093 1.00 91.25 180 TRP A C 1
ATOM 1410 O O . TRP A 1 180 ? 13.273 -5.447 -32.673 1.00 91.25 180 TRP A O 1
ATOM 1420 N N . ALA A 1 181 ? 11.074 -5.048 -32.737 1.00 91.31 181 ALA A N 1
ATOM 1421 C CA . ALA A 1 181 ? 10.928 -5.327 -34.167 1.00 91.31 181 ALA A CA 1
ATOM 1422 C C . ALA A 1 181 ? 11.741 -4.369 -35.055 1.00 91.31 181 ALA A C 1
ATOM 1424 O O . ALA A 1 181 ? 12.247 -4.790 -36.084 1.00 91.31 181 ALA A O 1
ATOM 1425 N N . ILE A 1 182 ? 11.885 -3.100 -34.653 1.00 88.06 182 ILE A N 1
ATOM 1426 C CA . ILE A 1 182 ? 12.745 -2.119 -35.339 1.00 88.06 182 ILE A CA 1
ATOM 1427 C C . ILE A 1 182 ? 14.228 -2.445 -35.124 1.00 88.06 182 ILE A C 1
ATOM 1429 O O . ILE A 1 182 ? 15.039 -2.263 -36.025 1.00 88.06 182 ILE A O 1
ATOM 1433 N N . GLN A 1 183 ? 14.590 -2.890 -33.918 1.00 82.31 183 GLN A N 1
ATOM 1434 C CA . GLN A 1 183 ? 15.969 -3.236 -33.569 1.00 82.31 183 GLN A CA 1
ATOM 1435 C C . GLN A 1 183 ? 16.413 -4.583 -34.119 1.00 82.31 183 GLN A C 1
ATOM 1437 O O . GLN A 1 183 ? 17.612 -4.780 -34.276 1.00 82.31 183 GLN A O 1
ATOM 1442 N N . CYS A 1 184 ? 15.482 -5.499 -34.383 1.00 68.62 184 CYS A N 1
ATOM 1443 C CA . CYS A 1 184 ? 15.761 -6.733 -35.089 1.00 68.62 184 CYS A CA 1
ATOM 1444 C C . CYS A 1 184 ? 16.083 -6.338 -36.535 1.00 68.62 184 CYS A C 1
ATOM 1446 O O . CYS A 1 184 ? 15.172 -5.935 -37.262 1.00 68.62 184 CYS A O 1
ATOM 1448 N N . PRO A 1 185 ? 17.349 -6.406 -36.982 1.00 58.47 185 PRO A N 1
ATOM 1449 C CA . PRO A 1 185 ? 17.624 -6.240 -38.394 1.00 58.47 185 PRO A CA 1
ATOM 1450 C C . PRO A 1 185 ? 16.870 -7.352 -39.127 1.00 58.47 185 PRO A C 1
ATOM 1452 O O . PRO A 1 185 ? 16.613 -8.423 -38.562 1.00 58.47 185 PRO A O 1
ATOM 1455 N N . SER A 1 186 ? 16.585 -7.155 -40.408 1.00 56.28 186 SER A N 1
ATOM 1456 C CA . SER A 1 186 ? 16.524 -8.268 -41.349 1.00 56.28 186 SER A CA 1
ATOM 1457 C C . SER A 1 186 ? 17.900 -8.944 -41.353 1.00 56.28 186 SER A C 1
ATOM 1459 O O . SER A 1 186 ? 18.679 -8.736 -42.281 1.00 56.28 186 SER A O 1
ATOM 1461 N N . SER A 1 187 ? 18.269 -9.638 -40.269 1.00 48.16 187 SER A N 1
ATOM 1462 C CA . SER A 1 187 ? 19.521 -10.369 -40.189 1.00 48.16 187 SER A CA 1
ATOM 1463 C C . SER A 1 187 ? 19.518 -11.272 -41.408 1.00 48.16 187 SER A C 1
ATOM 1465 O O . SER A 1 187 ? 18.616 -12.112 -41.510 1.00 48.16 187 SER A O 1
ATOM 1467 N 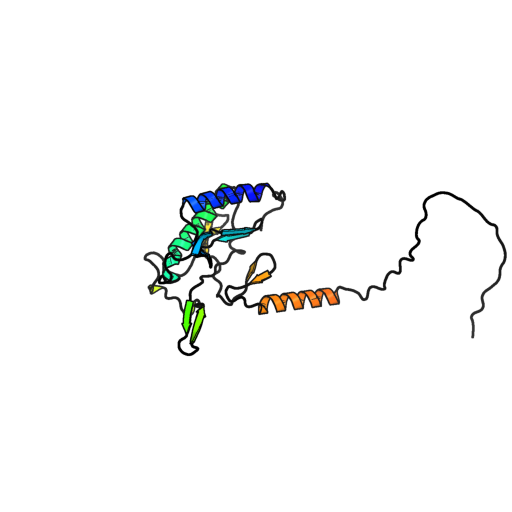N . PRO A 1 188 ? 20.467 -11.111 -42.349 1.00 50.31 188 PRO A N 1
ATOM 1468 C CA . PRO A 1 188 ? 20.734 -12.189 -43.271 1.00 50.31 188 PRO A CA 1
ATOM 1469 C C . PRO A 1 188 ? 20.989 -13.377 -42.359 1.00 50.31 188 PRO A C 1
ATOM 1471 O O . PRO A 1 188 ? 21.780 -13.278 -41.415 1.00 50.31 188 PRO A O 1
ATOM 1474 N N . THR A 1 189 ? 20.246 -14.455 -42.557 1.00 47.38 189 THR A N 1
ATOM 1475 C CA . THR A 1 189 ? 20.610 -15.735 -41.979 1.00 47.38 189 THR A CA 1
ATOM 1476 C C . THR A 1 189 ? 22.080 -15.929 -42.318 1.00 47.38 189 THR A C 1
ATOM 1478 O O . THR A 1 189 ? 22.424 -16.130 -43.482 1.00 47.38 189 THR A O 1
ATOM 1481 N N . HIS A 1 190 ? 22.964 -15.790 -41.328 1.00 45.56 190 HIS A N 1
ATOM 1482 C CA . HIS A 1 190 ? 24.298 -16.338 -41.444 1.00 45.56 190 HIS A CA 1
ATOM 1483 C C . HIS A 1 190 ? 24.055 -17.835 -41.588 1.00 45.56 190 HIS A C 1
ATOM 1485 O O . HIS A 1 190 ? 23.834 -18.536 -40.603 1.00 45.56 190 HIS A O 1
ATOM 1491 N N . HIS A 1 191 ? 23.992 -18.298 -42.836 1.00 40.84 191 HIS A N 1
ATOM 1492 C CA . HIS A 1 191 ? 24.222 -19.686 -43.160 1.00 40.84 191 HIS A CA 1
ATOM 1493 C C . HIS A 1 191 ? 25.628 -19.969 -42.646 1.00 40.84 191 HIS A C 1
ATOM 1495 O O . HIS A 1 191 ? 26.613 -19.689 -43.319 1.00 40.84 191 HIS A O 1
ATOM 1501 N N . HIS A 1 192 ? 25.720 -20.446 -41.408 1.00 33.38 192 HIS A N 1
ATOM 1502 C CA . HIS A 1 192 ? 26.791 -21.350 -41.056 1.00 33.38 192 HIS A CA 1
ATOM 1503 C C . HIS A 1 192 ? 26.560 -22.571 -41.948 1.00 33.38 192 HIS A C 1
ATOM 1505 O O . HIS A 1 192 ? 25.514 -23.211 -41.803 1.00 33.38 192 HIS A O 1
ATOM 1511 N N . PRO A 1 193 ? 27.451 -22.879 -42.906 1.00 37.81 193 PRO A N 1
ATOM 1512 C CA . PRO A 1 193 ? 27.471 -24.224 -43.437 1.00 37.81 193 PRO A CA 1
ATOM 1513 C C . PRO A 1 193 ? 27.728 -25.121 -42.227 1.00 37.81 193 PRO A C 1
ATOM 1515 O O . PRO A 1 193 ? 28.672 -24.889 -41.465 1.00 37.81 193 PRO A O 1
ATOM 1518 N N . GLU A 1 194 ? 26.844 -26.082 -41.997 1.00 37.19 194 GLU A N 1
ATOM 1519 C CA . GLU A 1 194 ? 27.105 -27.176 -41.076 1.00 37.19 194 GLU A CA 1
ATOM 1520 C C . GLU A 1 194 ? 28.299 -27.971 -41.619 1.00 37.19 194 GLU A C 1
ATOM 1522 O O . GLU A 1 194 ? 28.142 -28.943 -42.351 1.00 37.19 194 GLU A O 1
ATOM 1527 N N . GLU A 1 195 ? 29.518 -27.564 -41.274 1.00 33.97 195 GLU A N 1
ATOM 1528 C CA . GLU A 1 195 ? 30.628 -28.504 -41.237 1.00 33.97 195 GLU A CA 1
ATOM 1529 C C . GLU A 1 195 ? 30.491 -29.294 -39.937 1.00 33.97 195 GLU A C 1
ATOM 1531 O O . GLU A 1 195 ? 30.916 -28.875 -38.858 1.00 33.97 195 GLU A O 1
ATOM 1536 N N . PHE A 1 196 ? 29.843 -30.455 -40.048 1.00 32.69 196 PHE A N 1
ATOM 1537 C CA . PHE A 1 196 ? 29.986 -31.537 -39.086 1.00 32.69 196 PHE A CA 1
ATOM 1538 C C . PHE A 1 196 ? 31.470 -31.918 -39.013 1.00 32.69 196 PHE A C 1
ATOM 1540 O O . PHE A 1 196 ? 31.969 -32.728 -39.792 1.00 32.69 196 PHE A O 1
ATOM 1547 N N . GLY A 1 197 ? 32.186 -31.302 -38.073 1.00 30.38 197 GLY A N 1
ATOM 1548 C CA . GLY A 1 197 ? 33.547 -31.674 -37.720 1.00 30.38 197 GLY A CA 1
ATOM 1549 C C . GLY A 1 197 ? 33.575 -33.089 -37.151 1.00 30.38 197 GLY A C 1
ATOM 1550 O O . GLY A 1 197 ? 33.234 -33.314 -35.991 1.00 30.38 197 GLY A O 1
ATOM 1551 N N . VAL A 1 198 ? 33.998 -34.045 -37.975 1.00 34.56 198 VAL A N 1
ATOM 1552 C CA . VAL A 1 198 ? 34.474 -35.359 -37.532 1.00 34.56 198 VAL A CA 1
ATOM 1553 C C . VAL A 1 198 ? 35.847 -35.150 -36.874 1.00 34.56 198 VAL A C 1
ATOM 1555 O O . VAL A 1 198 ? 36.702 -34.492 -37.471 1.00 34.56 198 VAL A O 1
ATOM 1558 N N . PRO A 1 199 ? 36.097 -35.651 -35.651 1.00 36.97 199 PRO A N 1
ATOM 1559 C CA . PRO A 1 199 ? 37.359 -35.404 -34.975 1.00 36.97 199 PRO A CA 1
ATOM 1560 C C . PRO A 1 199 ? 38.485 -36.291 -35.525 1.00 36.97 199 PRO A C 1
ATOM 1562 O O . PRO A 1 199 ? 38.316 -37.491 -35.715 1.00 36.97 199 PRO A O 1
ATOM 1565 N N . ASN A 1 200 ? 39.660 -35.668 -35.623 1.00 35.06 200 ASN A N 1
ATOM 1566 C CA . ASN A 1 200 ? 41.005 -36.244 -35.672 1.00 35.06 200 ASN A CA 1
ATOM 1567 C C . ASN A 1 200 ? 41.480 -36.930 -36.965 1.00 35.06 200 ASN A C 1
ATOM 1569 O O . ASN A 1 200 ? 41.141 -38.064 -37.272 1.00 35.06 200 ASN A O 1
ATOM 1573 N N . GLY A 1 201 ? 42.479 -36.281 -37.574 1.00 42.94 201 GLY A N 1
ATOM 1574 C CA . GLY A 1 201 ? 43.721 -36.956 -37.949 1.00 42.94 201 GLY A CA 1
ATOM 1575 C C . GLY A 1 201 ? 43.714 -37.743 -39.253 1.00 42.94 201 GLY A C 1
ATOM 1576 O O . GLY A 1 201 ? 43.764 -38.964 -39.227 1.00 42.94 201 GLY A O 1
ATOM 1577 N N . ALA A 1 202 ? 43.811 -37.041 -40.381 1.00 32.22 202 ALA A N 1
ATOM 1578 C CA . ALA A 1 202 ? 44.525 -37.535 -41.559 1.00 32.22 202 ALA A CA 1
ATOM 1579 C C . ALA A 1 202 ? 44.876 -36.356 -42.476 1.00 32.22 202 ALA A C 1
ATOM 1581 O O . ALA A 1 202 ? 44.017 -35.794 -43.151 1.00 32.22 202 ALA A O 1
ATOM 1582 N N . HIS A 1 203 ? 46.154 -35.976 -42.503 1.00 37.19 203 HIS A N 1
ATOM 1583 C CA . HIS A 1 203 ? 46.699 -35.200 -43.610 1.00 37.19 203 HIS A CA 1
ATOM 1584 C C . HIS A 1 203 ? 46.693 -36.091 -44.854 1.00 37.19 203 HIS A C 1
ATOM 1586 O O . HIS A 1 203 ? 47.400 -37.097 -44.885 1.00 37.19 203 HIS A O 1
ATOM 1592 N N . LEU A 1 204 ? 45.944 -35.706 -45.886 1.00 30.56 204 LEU A N 1
ATOM 1593 C CA . LEU A 1 204 ? 46.142 -36.230 -47.232 1.00 30.56 204 LEU A CA 1
ATOM 1594 C C . LEU A 1 204 ? 46.315 -35.051 -48.191 1.00 30.56 204 LEU A C 1
ATOM 1596 O O . LEU A 1 204 ? 45.357 -34.432 -48.643 1.00 30.56 204 LEU A O 1
ATOM 1600 N N . LEU A 1 205 ? 47.580 -34.725 -48.451 1.00 33.28 205 LEU A N 1
ATOM 1601 C CA . LEU A 1 205 ? 47.984 -33.939 -49.608 1.00 33.28 205 LEU A CA 1
ATOM 1602 C C . LEU A 1 205 ? 47.666 -34.757 -50.862 1.00 33.28 205 LEU A C 1
ATOM 1604 O O . LEU A 1 205 ? 48.147 -35.883 -50.989 1.00 33.28 205 LEU A O 1
ATOM 1608 N N . LEU A 1 206 ? 46.914 -34.181 -51.796 1.00 30.84 206 LEU A N 1
ATOM 1609 C CA . LEU A 1 206 ? 46.876 -34.647 -53.180 1.00 30.84 206 LEU A CA 1
ATOM 1610 C C . LEU A 1 206 ? 47.229 -33.492 -54.130 1.00 30.84 206 LEU A C 1
ATOM 1612 O O . LEU A 1 206 ? 46.961 -32.334 -53.804 1.00 30.84 206 LEU A O 1
ATOM 1616 N N . PRO A 1 207 ? 47.903 -33.786 -55.256 1.00 33.41 207 PRO A N 1
ATOM 1617 C CA . PRO A 1 207 ? 48.749 -32.835 -55.958 1.00 33.41 207 PRO A CA 1
ATOM 1618 C C . PRO A 1 207 ? 48.022 -32.062 -57.067 1.00 33.41 207 PRO A C 1
ATOM 1620 O O . PRO A 1 207 ? 46.953 -32.424 -57.543 1.00 33.41 207 PRO A O 1
ATOM 1623 N N . THR A 1 208 ? 48.709 -30.997 -57.463 1.00 37.19 208 THR A N 1
ATOM 1624 C CA . THR A 1 208 ? 48.503 -29.993 -58.517 1.00 37.19 208 THR A CA 1
ATOM 1625 C C . THR A 1 208 ? 48.030 -30.455 -59.906 1.00 37.19 208 THR A C 1
ATOM 1627 O O . THR A 1 208 ? 48.465 -31.494 -60.396 1.00 37.19 208 THR A O 1
ATOM 1630 N N . GLY A 1 209 ? 47.332 -29.540 -60.600 1.00 29.55 209 GLY A N 1
ATOM 1631 C CA . GLY A 1 209 ? 47.121 -29.479 -62.063 1.00 29.55 209 GLY A CA 1
ATOM 1632 C C . GLY A 1 209 ? 45.626 -29.446 -62.414 1.00 29.55 209 GLY A C 1
ATOM 1633 O O . GLY A 1 209 ? 44.883 -30.245 -61.870 1.00 29.55 209 GLY A O 1
ATOM 1634 N N . VAL A 1 210 ? 45.068 -28.587 -63.273 1.00 34.53 210 VAL A N 1
ATOM 1635 C CA . VAL A 1 210 ? 45.554 -27.837 -64.447 1.00 34.53 210 VAL A CA 1
ATOM 1636 C C . VAL A 1 210 ? 44.597 -26.636 -64.673 1.00 34.53 210 VAL A C 1
ATOM 1638 O O . VAL A 1 210 ? 43.450 -26.694 -64.237 1.00 34.53 210 VAL A O 1
ATOM 1641 N N . GLY A 1 211 ? 45.077 -25.552 -65.310 1.00 30.81 211 GLY A N 1
ATOM 1642 C CA . GLY A 1 211 ? 44.309 -24.345 -65.699 1.00 30.81 211 GLY A CA 1
ATOM 1643 C C . GLY A 1 211 ? 43.074 -24.627 -66.577 1.00 30.81 211 GLY A C 1
ATOM 1644 O O . GLY A 1 211 ? 42.851 -25.757 -66.990 1.00 30.81 211 GLY A O 1
ATOM 1645 N N . THR A 1 212 ? 42.205 -23.665 -66.887 1.00 33.34 212 THR A N 1
ATOM 1646 C CA . THR A 1 212 ? 42.492 -22.360 -67.507 1.00 33.34 212 THR A CA 1
ATOM 1647 C C . THR A 1 212 ? 41.298 -21.398 -67.390 1.00 33.34 212 THR A C 1
ATOM 1649 O O . THR A 1 212 ? 40.155 -21.818 -67.532 1.00 33.34 212 THR A O 1
ATOM 1652 N N . ASP A 1 213 ? 41.630 -20.120 -67.208 1.00 31.86 213 ASP A N 1
ATOM 1653 C CA . ASP A 1 213 ? 41.105 -18.892 -67.825 1.00 31.86 213 ASP A CA 1
ATOM 1654 C C . ASP A 1 213 ? 39.618 -18.487 -67.822 1.00 31.86 213 ASP A C 1
ATOM 1656 O O . ASP A 1 213 ? 38.676 -19.222 -68.102 1.00 31.86 213 ASP A O 1
ATOM 1660 N N . ALA A 1 214 ? 39.489 -17.187 -67.551 1.00 34.50 214 ALA A N 1
ATOM 1661 C CA . ALA A 1 214 ? 38.317 -16.335 -67.541 1.00 34.50 214 ALA A CA 1
ATOM 1662 C C . ALA A 1 214 ? 37.718 -16.094 -68.930 1.00 34.50 214 ALA A C 1
ATOM 1664 O O . ALA A 1 214 ? 38.467 -15.885 -69.878 1.00 34.50 214 ALA A O 1
ATOM 1665 N N . ILE A 1 215 ? 36.389 -15.932 -69.000 1.00 33.66 215 ILE A N 1
ATOM 1666 C CA . ILE A 1 215 ? 35.728 -15.070 -69.993 1.00 33.66 215 ILE A CA 1
ATOM 1667 C C . ILE A 1 215 ? 34.486 -14.419 -69.355 1.00 33.66 215 ILE A C 1
ATOM 1669 O O . ILE A 1 215 ? 33.501 -15.091 -69.059 1.00 33.66 215 ILE A O 1
ATOM 1673 N N . SER A 1 216 ? 34.518 -13.092 -69.193 1.00 29.36 216 SER A N 1
ATOM 1674 C CA . SER A 1 216 ? 33.323 -12.241 -69.183 1.00 29.36 216 SER A CA 1
ATOM 1675 C C . SER A 1 216 ? 33.634 -10.925 -69.902 1.00 29.36 216 SER A C 1
ATOM 1677 O O . SER A 1 216 ? 34.364 -10.090 -69.369 1.00 29.36 216 SER A O 1
ATOM 1679 N N . SER A 1 217 ? 33.064 -10.731 -71.089 1.00 32.72 217 SER A N 1
ATOM 1680 C CA . SER A 1 217 ? 32.688 -9.420 -71.629 1.00 32.72 217 SER A CA 1
ATOM 1681 C C . SER A 1 217 ? 31.785 -9.618 -72.849 1.00 32.72 217 SER A C 1
ATOM 1683 O O . SER A 1 217 ? 32.119 -10.442 -73.701 1.00 32.72 217 SER A O 1
ATOM 1685 N N . SER A 1 218 ? 30.725 -8.798 -72.898 1.00 35.53 218 SER A N 1
ATOM 1686 C CA . SER A 1 218 ? 29.663 -8.618 -73.915 1.00 35.53 218 SER A CA 1
ATOM 1687 C C . SER A 1 218 ? 28.653 -9.743 -74.114 1.00 35.53 218 SER A C 1
ATOM 1689 O O . SER A 1 218 ? 29.049 -10.822 -74.596 1.00 35.53 218 SER A O 1
#

Foldseek 3Di:
DDDDPPPPQVVQVVLVVVLQVVLVVVVAFDWDQDPVRDTDTGAWDDDSHDIDGDGDDPDLPDFLQACQVVSQVSQASSQVSCVVVVHHDDLVQFADERFHWDQDPVVRDIDTDWLVNDDLVPHDPPDNDRWHWDQDPVRDTDTHHYDTQQAWDADPNATQGVVRPCPVRVVVVVVVVVVVVVVDPVPPPPPPPPPPDDDDDDDDDDDDDDDDDDDDDD

Sequence (218 aa):
MWTRQWRRTSNMVAISSILLGMMISKGFGYFLTSISWAPVLANRFCFVDNTDVCQAAPSPDQSGESILPEVAKALKWWSNCVRLTGCAIQPDKSFMYLIDFKWNAQQGVWKFRQKGDLKPSLLSTGMSEIAVELDNLDGTPVHLQWLEPDESAKTLGILMSPCSNRKAQRVVMKGKAKAWAIQCPSSPTHHHPEEFGVPNGAHLLLPTGVGTDAISSS

Radius of gyration: 29.91 Å; chains: 1; bounding box: 77×53×91 Å

pLDDT: mean 77.16, std 20.85, range [29.36, 95.75]